Protein AF-A0A438DKN6-F1 (afdb_monomer)

pLDDT: mean 70.03, std 22.44, range [24.06, 94.25]

Structure (mmCIF, N/CA/C/O backbone):
data_AF-A0A438DKN6-F1
#
_entry.id   AF-A0A438DKN6-F1
#
loop_
_atom_site.group_PDB
_atom_site.id
_atom_site.type_symbol
_atom_site.label_atom_id
_atom_site.label_alt_id
_atom_site.label_comp_id
_atom_site.label_asym_id
_atom_site.label_entity_id
_atom_site.label_seq_id
_atom_site.pdbx_PDB_ins_code
_atom_site.Cartn_x
_atom_site.Cartn_y
_atom_site.Cartn_z
_atom_site.occupancy
_atom_site.B_iso_or_equiv
_atom_site.auth_seq_id
_atom_site.auth_comp_id
_atom_site.auth_asym_id
_atom_site.auth_atom_id
_atom_site.pdbx_PDB_model_num
ATOM 1 N N . MET A 1 1 ? 30.858 -28.925 -2.007 1.00 28.61 1 MET A N 1
ATOM 2 C CA . MET A 1 1 ? 31.145 -28.727 -0.572 1.00 28.61 1 MET A CA 1
ATOM 3 C C . MET A 1 1 ? 30.866 -27.271 -0.235 1.00 28.61 1 MET A C 1
ATOM 5 O O . MET A 1 1 ? 31.307 -26.422 -0.993 1.00 28.61 1 MET A O 1
ATOM 9 N N . ASN A 1 2 ? 30.051 -27.070 0.808 1.00 24.06 2 ASN A N 1
ATOM 10 C CA . ASN A 1 2 ? 29.814 -25.900 1.679 1.00 24.06 2 ASN A CA 1
ATOM 11 C C . ASN A 1 2 ? 30.555 -24.586 1.366 1.00 24.06 2 ASN A C 1
ATOM 13 O O . ASN A 1 2 ? 31.763 -24.589 1.184 1.00 24.06 2 ASN A O 1
ATOM 17 N N . MET A 1 3 ? 29.814 -23.489 1.167 1.00 28.73 3 MET A N 1
ATOM 18 C CA . MET A 1 3 ? 29.285 -22.501 2.144 1.00 28.73 3 MET A CA 1
ATOM 19 C C . MET A 1 3 ? 30.251 -21.335 2.371 1.00 28.73 3 MET A C 1
ATOM 21 O O . MET A 1 3 ? 31.395 -21.530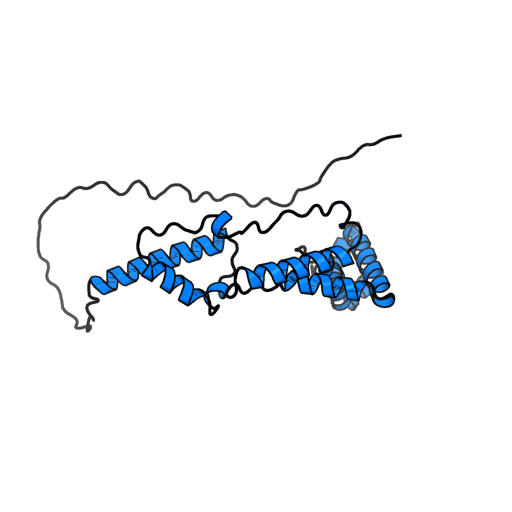 2.760 1.00 28.73 3 MET A O 1
ATOM 25 N N . GLY A 1 4 ? 29.720 -20.131 2.173 1.00 26.34 4 GLY A N 1
ATOM 26 C CA . GLY A 1 4 ? 30.308 -18.842 2.518 1.00 26.34 4 GLY A CA 1
ATOM 27 C C . GLY A 1 4 ? 29.252 -17.766 2.277 1.00 26.34 4 GLY A C 1
ATOM 28 O O . GLY A 1 4 ? 29.146 -17.239 1.174 1.00 26.34 4 GLY A O 1
A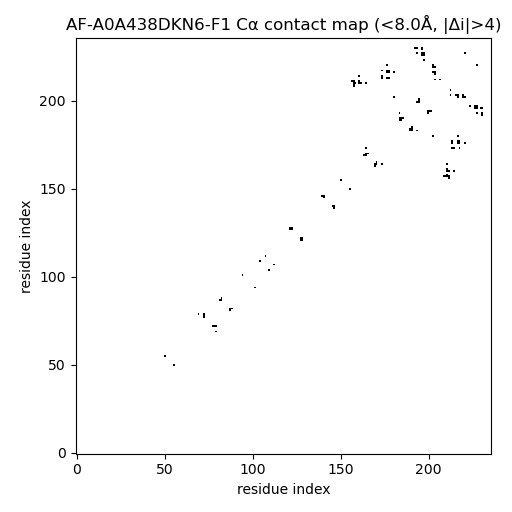TOM 29 N N . SER A 1 5 ? 28.387 -17.583 3.270 1.00 29.58 5 SER A N 1
ATOM 30 C CA . SER A 1 5 ? 27.362 -16.544 3.393 1.00 29.58 5 SER A CA 1
ATOM 31 C C . SER A 1 5 ? 27.940 -15.244 3.973 1.00 29.58 5 SER A C 1
ATOM 33 O O . SER A 1 5 ? 28.979 -15.304 4.621 1.00 29.58 5 SER A O 1
ATOM 35 N N . GLU A 1 6 ? 27.173 -14.152 3.808 1.00 30.28 6 GLU A N 1
ATOM 36 C CA . GLU A 1 6 ? 27.299 -12.806 4.432 1.00 30.28 6 GLU A CA 1
ATOM 37 C C . GLU A 1 6 ? 28.407 -11.927 3.808 1.00 30.28 6 GLU A C 1
ATOM 39 O O . GLU A 1 6 ? 29.479 -12.416 3.488 1.00 30.28 6 GLU A O 1
ATOM 44 N N . GLU A 1 7 ? 28.198 -10.660 3.424 1.00 30.86 7 GLU A N 1
ATOM 45 C CA . GLU A 1 7 ? 27.575 -9.509 4.112 1.00 30.86 7 GLU A CA 1
ATOM 46 C C . GLU A 1 7 ? 26.769 -8.640 3.102 1.00 30.86 7 GLU A C 1
ATOM 48 O O . GLU A 1 7 ? 27.192 -8.418 1.968 1.00 30.86 7 GLU A O 1
ATOM 53 N N . VAL A 1 8 ? 25.483 -8.346 3.329 1.00 29.50 8 VAL A N 1
ATOM 54 C CA . VAL A 1 8 ? 24.920 -7.130 3.966 1.00 29.50 8 VAL A CA 1
ATOM 55 C C . VAL A 1 8 ? 25.578 -5.812 3.525 1.00 29.50 8 VAL A C 1
ATOM 57 O O . VAL A 1 8 ? 26.657 -5.466 3.977 1.00 29.50 8 VAL A O 1
ATOM 60 N N . ASN A 1 9 ? 24.861 -5.025 2.715 1.00 26.42 9 ASN A N 1
ATOM 61 C CA . ASN A 1 9 ? 25.042 -3.572 2.627 1.00 26.42 9 ASN A CA 1
ATOM 62 C C . ASN A 1 9 ? 23.686 -2.895 2.877 1.00 26.42 9 ASN A C 1
ATOM 64 O O . ASN A 1 9 ? 22.996 -2.444 1.961 1.00 26.42 9 ASN A O 1
ATOM 68 N N . GLU A 1 10 ? 23.302 -2.879 4.153 1.00 32.12 10 GLU A N 1
ATOM 69 C CA . GLU A 1 10 ? 22.422 -1.871 4.740 1.00 32.12 10 GLU A CA 1
ATOM 70 C C . GLU A 1 10 ? 23.240 -0.588 4.919 1.00 32.12 10 GLU A C 1
ATOM 72 O O . GLU A 1 10 ? 24.035 -0.470 5.845 1.00 32.12 10 GLU A O 1
ATOM 77 N N . ALA A 1 11 ? 23.080 0.375 4.017 1.00 29.59 11 ALA A N 1
ATOM 78 C CA . ALA A 1 11 ? 23.651 1.705 4.198 1.00 29.59 11 ALA A CA 1
ATOM 79 C C . ALA A 1 11 ? 22.837 2.739 3.418 1.00 29.59 11 ALA A C 1
ATOM 81 O O . ALA A 1 11 ? 23.257 3.186 2.353 1.00 29.59 11 ALA A O 1
ATOM 82 N N . LEU A 1 12 ? 21.653 3.103 3.929 1.00 31.30 12 LEU A N 1
ATOM 83 C CA . LEU A 1 12 ? 21.040 4.400 3.614 1.00 31.30 12 LEU A CA 1
ATOM 84 C C . LEU A 1 12 ? 19.955 4.814 4.625 1.00 31.30 12 LEU A C 1
ATOM 86 O O . LEU A 1 12 ? 18.823 5.104 4.252 1.00 31.30 12 LEU A O 1
ATOM 90 N N . PHE A 1 13 ? 20.306 4.860 5.909 1.00 28.56 13 PHE A N 1
ATOM 91 C CA . PHE A 1 13 ? 19.558 5.624 6.909 1.00 28.56 13 PHE A CA 1
ATOM 92 C C . PHE A 1 13 ? 20.562 6.402 7.754 1.00 28.56 13 PHE A C 1
ATOM 94 O O . PHE A 1 13 ? 21.120 5.889 8.715 1.00 28.56 13 PHE A O 1
ATOM 101 N N . GLY A 1 14 ? 20.836 7.629 7.325 1.00 29.06 14 GLY A N 1
ATOM 102 C CA . GLY A 1 14 ? 21.563 8.627 8.096 1.00 29.06 14 GLY A CA 1
ATOM 103 C C . GLY A 1 14 ? 20.800 9.933 7.970 1.00 29.06 14 GLY A C 1
ATOM 104 O O . GLY A 1 14 ? 20.959 10.640 6.980 1.00 29.06 14 GLY A O 1
ATOM 105 N N . LEU A 1 15 ? 19.917 10.197 8.927 1.00 34.16 15 LEU A N 1
ATOM 106 C CA . LEU A 1 15 ? 19.457 11.541 9.244 1.00 34.16 15 LEU A CA 1
ATOM 107 C C . LEU A 1 15 ? 19.608 11.686 10.752 1.00 34.16 15 LEU A C 1
ATOM 109 O O . LEU A 1 15 ? 19.154 10.833 11.508 1.00 34.16 15 LEU A O 1
ATOM 113 N N . GLU A 1 16 ? 20.362 12.713 11.108 1.00 31.95 16 GLU A N 1
ATOM 114 C CA . GLU A 1 16 ? 20.860 13.040 12.434 1.00 31.95 16 GLU A CA 1
ATOM 115 C C . GLU A 1 16 ? 19.705 13.302 13.410 1.00 31.95 16 GLU A C 1
ATOM 117 O O . GLU A 1 16 ? 18.714 13.953 13.071 1.00 31.95 16 GLU A O 1
ATOM 122 N N . ASP A 1 17 ? 19.853 12.769 14.621 1.00 32.06 17 ASP A N 1
ATOM 123 C CA . ASP A 1 17 ? 18.986 13.026 15.762 1.00 32.06 17 ASP A CA 1
ATOM 124 C C . ASP A 1 17 ? 19.183 14.478 16.237 1.00 32.06 17 ASP A C 1
ATOM 126 O O . ASP A 1 17 ? 20.199 14.806 16.851 1.00 32.06 17 ASP A O 1
ATOM 130 N N . GLU A 1 18 ? 18.216 15.362 15.978 1.00 33.38 18 GLU A N 1
ATOM 131 C CA . GLU A 1 18 ? 18.091 16.607 16.743 1.00 33.38 18 GLU A CA 1
ATOM 132 C C . GLU A 1 18 ? 17.323 16.321 18.042 1.00 33.38 18 GLU A C 1
ATOM 134 O O . GLU A 1 18 ? 16.100 16.162 18.072 1.00 33.38 18 GLU A O 1
ATOM 139 N N . ASP A 1 19 ? 18.093 16.227 19.122 1.00 32.22 19 ASP A N 1
ATOM 140 C CA . ASP A 1 19 ? 17.660 16.075 20.505 1.00 32.22 19 ASP A CA 1
ATOM 141 C C . ASP A 1 19 ? 16.929 17.341 21.003 1.00 32.22 19 ASP A C 1
ATOM 143 O O . ASP A 1 19 ? 17.541 18.367 21.293 1.00 32.22 19 ASP A O 1
ATOM 147 N N . PHE A 1 20 ? 15.597 17.281 21.106 1.00 30.36 20 PHE A N 1
ATOM 148 C CA . PHE A 1 20 ? 14.769 18.262 21.827 1.00 30.36 20 PHE A CA 1
ATOM 149 C C . PHE A 1 20 ? 14.234 17.631 23.120 1.00 30.36 20 PHE A C 1
ATOM 151 O O . PHE A 1 20 ? 13.026 17.509 23.346 1.00 30.36 20 PHE A O 1
ATOM 158 N N . GLY A 1 21 ? 15.160 17.157 23.948 1.00 38.69 21 GLY A N 1
ATOM 159 C CA . GLY A 1 21 ? 14.880 16.328 25.110 1.00 38.69 21 GLY A CA 1
ATOM 160 C C . GLY A 1 21 ? 15.181 16.939 26.474 1.00 38.69 21 GLY A C 1
ATOM 161 O O . GLY A 1 21 ? 15.274 16.160 27.409 1.00 38.69 21 GLY A O 1
ATOM 162 N N . GLU A 1 22 ? 15.343 18.258 26.665 1.00 35.69 22 GLU A N 1
ATOM 163 C CA . GLU A 1 22 ? 15.729 18.742 28.008 1.00 35.69 22 GLU A CA 1
ATOM 164 C C . GLU A 1 22 ? 15.413 20.220 28.332 1.00 35.69 22 GLU A C 1
ATOM 166 O O . GLU A 1 22 ? 16.304 20.988 28.670 1.00 35.69 22 GLU A O 1
ATOM 171 N N . GLU A 1 23 ? 14.148 20.675 28.294 1.00 33.62 23 GLU A N 1
ATOM 172 C CA . GLU A 1 23 ? 13.847 22.023 28.835 1.00 33.62 23 GLU A CA 1
ATOM 173 C C . GLU A 1 23 ? 12.413 22.265 29.348 1.00 33.62 23 GLU A C 1
ATOM 175 O O . GLU A 1 23 ? 11.769 23.246 28.988 1.00 33.62 23 GLU A O 1
ATOM 180 N N . ILE A 1 24 ? 11.869 21.405 30.222 1.00 34.72 24 ILE A N 1
ATOM 181 C CA . ILE A 1 24 ? 10.580 21.714 30.896 1.00 34.72 24 ILE A CA 1
ATOM 182 C C . ILE A 1 24 ? 10.454 21.214 32.345 1.00 34.72 24 ILE A C 1
ATOM 184 O O . ILE A 1 24 ? 9.346 20.992 32.825 1.00 34.72 24 ILE A O 1
ATOM 188 N N . ASN A 1 25 ? 11.560 21.092 33.092 1.00 33.19 25 ASN A N 1
ATOM 189 C CA . ASN A 1 25 ? 11.491 20.754 34.527 1.00 33.19 25 ASN A CA 1
ATOM 190 C C . ASN A 1 25 ? 12.126 21.780 35.487 1.00 33.19 25 ASN A C 1
ATOM 192 O O . ASN A 1 25 ? 12.400 21.461 36.639 1.00 33.19 25 ASN A O 1
ATOM 196 N N . SER A 1 26 ? 12.345 23.027 35.054 1.00 34.25 26 SER A N 1
ATOM 197 C CA . SER A 1 26 ? 13.036 24.050 35.865 1.00 34.25 26 SER A CA 1
ATOM 198 C C . SER A 1 26 ? 12.205 25.291 36.223 1.00 34.25 26 SER A C 1
ATOM 200 O O . SER A 1 26 ? 12.723 26.206 36.860 1.00 34.25 26 SER A O 1
ATOM 202 N N . ARG A 1 27 ? 10.902 25.346 35.907 1.00 33.38 27 ARG A N 1
ATOM 203 C CA . ARG A 1 27 ? 10.035 26.481 36.294 1.00 33.38 27 ARG A CA 1
ATOM 204 C C . ARG A 1 27 ? 8.854 26.082 37.171 1.00 33.38 27 ARG A C 1
ATOM 206 O O . ARG A 1 27 ? 7.705 26.392 36.884 1.00 33.38 27 ARG A O 1
ATOM 213 N N . THR A 1 28 ? 9.177 25.494 38.314 1.00 33.22 28 THR A N 1
ATOM 214 C CA . THR A 1 28 ? 8.325 25.588 39.504 1.00 33.22 28 THR A CA 1
ATOM 215 C C . THR A 1 28 ? 9.220 25.867 40.697 1.00 33.22 28 THR A C 1
ATOM 217 O O . THR A 1 28 ? 9.680 24.948 41.358 1.00 33.22 28 THR A O 1
ATOM 220 N N . ASN A 1 29 ? 9.504 27.145 40.947 1.00 30.50 29 ASN A N 1
ATOM 221 C CA . ASN A 1 29 ? 9.865 27.618 42.276 1.00 30.50 29 ASN A CA 1
ATOM 222 C C . ASN A 1 29 ? 9.243 28.997 42.504 1.00 30.50 29 ASN A C 1
ATOM 224 O O . ASN A 1 29 ? 9.385 29.927 41.714 1.00 30.50 29 ASN A O 1
ATOM 228 N N . VAL A 1 30 ? 8.477 29.031 43.583 1.00 36.53 30 VAL A N 1
ATOM 229 C CA . VAL A 1 30 ? 7.646 30.102 44.117 1.00 36.53 30 VAL A CA 1
ATOM 230 C C . VAL A 1 30 ? 8.517 31.206 44.710 1.00 36.53 30 VAL A C 1
ATOM 232 O O . VAL A 1 30 ? 9.403 30.887 45.492 1.00 36.53 30 VAL A O 1
ATOM 235 N N . THR A 1 31 ? 8.168 32.475 44.481 1.00 31.41 31 THR A N 1
ATOM 236 C CA . THR A 1 31 ? 8.259 33.524 45.514 1.00 31.41 31 THR A CA 1
ATOM 237 C C . THR A 1 31 ? 7.256 34.652 45.257 1.00 31.41 31 THR A C 1
ATOM 239 O O . THR A 1 31 ? 7.240 35.297 44.212 1.00 31.41 31 THR A O 1
ATOM 242 N N . ASN A 1 32 ? 6.415 34.882 46.267 1.00 35.25 32 ASN A N 1
ATOM 243 C CA . ASN A 1 32 ? 5.637 36.098 46.487 1.00 35.25 32 ASN A CA 1
ATOM 244 C C . ASN A 1 32 ? 6.567 37.301 46.684 1.00 35.25 32 ASN A C 1
ATOM 246 O O . ASN A 1 32 ? 7.471 37.176 47.504 1.00 35.25 32 ASN A O 1
ATOM 250 N N . ILE A 1 33 ? 6.251 38.465 46.097 1.00 33.66 33 ILE A N 1
ATOM 251 C CA . ILE A 1 33 ? 6.443 39.787 46.727 1.00 33.66 33 ILE A CA 1
ATOM 252 C C . ILE A 1 33 ? 5.289 40.717 46.305 1.00 33.66 33 ILE A C 1
ATOM 254 O O . ILE A 1 33 ? 4.878 40.765 45.150 1.00 33.66 33 ILE A O 1
ATOM 258 N N . SER A 1 34 ? 4.759 41.408 47.308 1.00 32.56 34 SER A N 1
ATOM 259 C CA . SER A 1 34 ? 3.635 42.343 47.345 1.00 32.56 34 SER A CA 1
ATOM 260 C C . SER A 1 34 ? 3.938 43.772 46.858 1.00 32.56 34 SER A C 1
ATOM 262 O O . SER A 1 34 ? 5.057 44.246 47.022 1.00 32.56 34 SER A O 1
ATOM 264 N N . ASN A 1 35 ? 2.846 44.473 46.515 1.00 26.88 35 ASN A N 1
ATOM 265 C CA . ASN A 1 35 ? 2.584 45.926 46.579 1.00 26.88 35 ASN A CA 1
ATOM 266 C C . ASN A 1 35 ? 3.169 46.873 45.515 1.00 26.88 35 ASN A C 1
ATOM 268 O O . ASN A 1 35 ? 4.375 46.945 45.322 1.00 26.88 35 ASN A O 1
ATOM 272 N N . GLY A 1 36 ? 2.288 47.747 44.998 1.00 27.61 36 GLY A N 1
ATOM 273 C CA . GLY A 1 36 ? 2.651 49.127 44.651 1.00 27.61 36 GLY A CA 1
ATOM 274 C C . GLY A 1 36 ? 2.088 49.687 43.342 1.00 27.61 36 GLY A C 1
ATOM 275 O O . GLY A 1 36 ? 2.668 49.473 42.291 1.00 27.61 36 GLY A O 1
ATOM 276 N N . GLU A 1 37 ? 1.044 50.509 43.478 1.00 27.47 37 GLU A N 1
ATOM 277 C CA . GLU A 1 37 ? 0.746 51.709 42.669 1.00 27.47 37 GLU A CA 1
ATOM 278 C C . GLU A 1 37 ? -0.032 51.619 41.340 1.00 27.47 37 GLU A C 1
ATOM 280 O O . GLU A 1 37 ? 0.185 50.804 40.448 1.00 27.47 37 GLU A O 1
ATOM 285 N N . MET A 1 38 ? -0.996 52.544 41.256 1.00 34.38 38 MET A N 1
ATOM 286 C CA . MET A 1 38 ? -1.927 52.783 40.161 1.00 34.38 38 MET A CA 1
ATOM 287 C C . MET A 1 38 ? -1.295 53.654 39.074 1.00 34.38 38 MET A C 1
ATOM 289 O O . MET A 1 38 ? -0.749 54.708 39.387 1.00 34.38 38 MET A O 1
ATOM 293 N N . VAL A 1 39 ? -1.550 53.334 37.803 1.00 31.67 39 VAL A N 1
ATOM 294 C CA . VAL A 1 39 ? -1.611 54.340 36.732 1.00 31.67 39 VAL A CA 1
ATOM 295 C C . VAL A 1 39 ? -2.825 54.049 35.850 1.00 31.67 39 VAL A C 1
ATOM 297 O O . VAL A 1 39 ? -2.932 53.011 35.202 1.00 31.67 39 VAL A O 1
ATOM 300 N N . VAL A 1 40 ? -3.770 54.985 35.873 1.00 39.50 40 VAL A N 1
ATOM 301 C CA . VAL A 1 40 ? -4.960 55.050 35.020 1.00 39.50 40 VAL A CA 1
ATOM 302 C C . VAL A 1 40 ? -4.531 55.377 33.593 1.00 39.50 40 VAL A C 1
ATOM 304 O O . VAL A 1 40 ? -3.833 56.370 33.415 1.00 39.50 40 VAL A O 1
ATOM 307 N N . GLN A 1 41 ? -5.027 54.646 32.585 1.00 30.06 41 GLN A N 1
ATOM 308 C CA . GLN A 1 41 ? -5.376 55.254 31.293 1.00 30.06 41 GLN A CA 1
ATOM 309 C C . GLN A 1 41 ? -6.294 54.385 30.406 1.00 30.06 41 GLN A C 1
ATOM 311 O O . GLN A 1 41 ? -5.948 53.297 29.965 1.00 30.06 41 GLN A O 1
ATOM 316 N N . ASN A 1 42 ? -7.455 54.986 30.121 1.00 29.14 42 ASN A N 1
ATOM 317 C CA . ASN A 1 42 ? -8.309 54.907 28.932 1.00 29.14 42 ASN A CA 1
ATOM 318 C C . ASN A 1 42 ? -8.967 53.587 28.493 1.00 29.14 42 ASN A C 1
ATOM 320 O O . ASN A 1 42 ? -8.431 52.774 27.745 1.00 29.14 42 ASN A O 1
ATOM 324 N N . GLN A 1 43 ? -10.261 53.528 28.817 1.00 37.03 43 GLN A N 1
ATOM 325 C CA . GLN A 1 43 ? -11.289 52.742 28.145 1.00 37.03 43 GLN A CA 1
ATOM 326 C C . GLN A 1 43 ? -11.379 53.099 26.647 1.00 37.03 43 GLN A C 1
ATOM 328 O O . GLN A 1 43 ? -11.627 54.247 26.279 1.00 37.03 43 GLN A O 1
ATOM 333 N N . ARG A 1 44 ? -11.289 52.088 25.777 1.00 36.50 44 ARG A N 1
ATOM 334 C CA . ARG A 1 44 ? -11.995 52.065 24.488 1.00 36.50 44 ARG A CA 1
ATOM 335 C C . ARG A 1 44 ? -12.857 50.812 24.460 1.00 36.50 44 ARG A C 1
ATOM 337 O O . ARG A 1 44 ? -12.363 49.702 24.631 1.00 36.50 44 ARG A O 1
ATOM 344 N N . SER A 1 45 ? -14.160 51.021 24.300 1.00 39.47 45 SER A N 1
ATOM 345 C CA . SER A 1 45 ? -15.200 50.000 24.341 1.00 39.47 45 SER A CA 1
ATOM 346 C C . SER A 1 45 ? -15.087 49.030 23.159 1.00 39.47 45 SER A C 1
ATOM 348 O O . SER A 1 45 ? -15.708 49.220 22.115 1.00 39.47 45 SER A O 1
ATOM 350 N N . GLY A 1 46 ? -14.310 47.966 23.325 1.00 38.75 46 GLY A N 1
ATOM 351 C CA . GLY A 1 46 ? -14.570 46.699 22.654 1.00 38.75 46 GLY A CA 1
ATOM 352 C C . GLY A 1 46 ? -15.500 45.894 23.551 1.00 38.75 46 GLY A C 1
ATOM 353 O O . GLY A 1 46 ? -15.221 45.745 24.738 1.00 38.75 46 GLY A O 1
ATOM 354 N N . LYS A 1 47 ? -16.620 45.402 23.021 1.00 38.84 47 LYS A N 1
ATOM 355 C CA . LYS A 1 47 ? -17.502 44.468 23.729 1.00 38.84 47 LYS A CA 1
ATOM 356 C C . LYS A 1 47 ? -16.707 43.173 23.949 1.00 38.84 47 LYS A C 1
ATOM 358 O O . LYS A 1 47 ? -16.703 42.287 23.102 1.00 38.84 47 LYS A O 1
ATOM 363 N N . MET A 1 48 ? -15.943 43.114 25.038 1.00 41.38 48 MET A N 1
ATOM 364 C CA . MET A 1 48 ? -15.272 41.902 25.483 1.00 41.38 48 MET A CA 1
ATOM 365 C C . MET A 1 48 ? -16.366 40.955 25.949 1.00 41.38 48 MET A C 1
ATOM 367 O O . MET A 1 48 ? -16.928 41.126 27.029 1.00 41.38 48 MET A O 1
ATOM 371 N N . ASN A 1 49 ? -16.687 39.965 25.122 1.00 48.78 49 ASN A N 1
ATOM 372 C CA . ASN A 1 49 ? -17.358 38.774 25.613 1.00 48.78 49 ASN A CA 1
ATOM 373 C C . ASN A 1 49 ? -16.389 38.148 26.614 1.00 48.78 49 ASN A C 1
ATOM 375 O O . ASN A 1 49 ? -15.397 37.538 26.219 1.00 48.78 49 ASN A O 1
ATOM 379 N N . GLN A 1 50 ? -16.620 38.402 27.900 1.00 40.94 50 GLN A N 1
ATOM 380 C CA . GLN A 1 50 ? -15.873 37.786 28.979 1.00 40.94 50 GLN A CA 1
ATOM 381 C C . GLN A 1 50 ? -16.026 36.275 28.807 1.00 40.94 50 GLN A C 1
ATOM 383 O O . GLN A 1 50 ? -17.094 35.725 29.058 1.00 40.94 50 GLN A O 1
ATOM 388 N N . THR A 1 51 ? -14.985 35.606 28.313 1.00 55.28 51 THR A N 1
ATOM 389 C CA . THR A 1 51 ? -14.936 34.149 28.343 1.00 55.28 51 THR A CA 1
ATOM 390 C C . THR A 1 51 ? -14.899 33.772 29.810 1.00 55.28 51 THR A C 1
ATOM 392 O O . THR A 1 51 ? -13.940 34.099 30.514 1.00 55.28 51 THR A O 1
ATOM 395 N N . THR A 1 52 ? -15.975 33.162 30.293 1.00 56.47 52 THR A N 1
ATOM 396 C CA . THR A 1 52 ? -16.066 32.659 31.658 1.00 56.47 52 THR A CA 1
ATOM 397 C C . THR A 1 52 ? -14.847 31.776 31.926 1.00 56.47 52 THR A C 1
ATOM 399 O O . THR A 1 52 ? -14.426 31.031 31.043 1.00 56.47 52 THR A O 1
ATOM 402 N N . ILE A 1 53 ? -14.267 31.825 33.127 1.00 62.50 53 ILE A N 1
ATOM 403 C CA . ILE A 1 53 ? -13.095 31.005 33.512 1.00 62.50 53 ILE A CA 1
ATOM 404 C C . ILE A 1 53 ? -13.304 29.517 33.151 1.00 62.50 53 ILE A C 1
ATOM 406 O O . ILE A 1 53 ? -12.383 28.836 32.709 1.00 62.50 53 ILE A O 1
ATOM 410 N N . ASN A 1 54 ? -14.550 29.040 33.230 1.00 64.06 54 ASN A N 1
ATOM 411 C CA . ASN A 1 54 ? -14.951 27.696 32.815 1.00 64.06 54 ASN A CA 1
ATOM 412 C C . ASN A 1 54 ? -14.727 27.403 31.321 1.00 64.06 54 ASN A C 1
ATOM 414 O O . ASN A 1 54 ? -14.374 26.279 30.975 1.00 64.06 54 ASN A O 1
ATOM 418 N N . ASP A 1 55 ? -14.912 28.381 30.437 1.00 67.94 55 ASP A N 1
ATOM 419 C CA . ASP A 1 55 ? -14.726 28.219 28.992 1.00 67.94 55 ASP A CA 1
ATOM 420 C C . ASP A 1 55 ? -13.242 28.234 28.621 1.00 67.94 55 ASP A C 1
ATOM 422 O O . ASP A 1 55 ? -12.808 27.446 27.780 1.00 67.94 55 ASP A O 1
ATOM 426 N N . ALA A 1 56 ? -12.446 29.065 29.302 1.00 60.28 56 ALA A N 1
ATOM 427 C CA . ALA A 1 56 ? -10.992 29.071 29.165 1.00 60.28 56 ALA A CA 1
ATOM 428 C C . ALA A 1 56 ? -10.382 27.734 29.621 1.00 60.28 56 ALA A C 1
ATOM 430 O O . ALA A 1 56 ? -9.596 27.136 28.888 1.00 60.28 56 ALA A O 1
ATOM 431 N N . ASN A 1 57 ? -10.829 27.206 30.764 1.00 70.12 57 ASN A N 1
ATOM 432 C CA . ASN A 1 57 ? -10.377 25.909 31.275 1.00 70.12 57 ASN A CA 1
ATOM 433 C C . ASN A 1 57 ? -10.779 24.749 30.349 1.00 70.12 57 ASN A C 1
ATOM 435 O O . ASN A 1 57 ? -9.984 23.842 30.103 1.00 70.12 57 ASN A O 1
ATOM 439 N N . LYS A 1 58 ? -11.995 24.781 29.782 1.00 78.81 58 LYS A N 1
ATOM 440 C CA . LYS A 1 58 ? -12.439 23.792 28.783 1.00 78.81 58 LYS A CA 1
ATOM 441 C C . LYS A 1 58 ? -11.623 23.870 27.495 1.00 78.81 58 LYS A C 1
ATOM 443 O O . LYS A 1 58 ? -11.303 22.833 26.915 1.00 78.81 58 LYS A O 1
ATOM 448 N N . LYS A 1 59 ? -11.277 25.081 27.052 1.00 83.75 59 LYS A N 1
ATOM 449 C CA . LYS A 1 59 ? -10.435 25.300 25.873 1.00 83.75 59 LYS A CA 1
ATOM 450 C C . LYS A 1 59 ? -9.032 24.738 26.090 1.00 83.75 59 LYS A C 1
ATOM 452 O O . LYS A 1 59 ? -8.561 23.976 25.254 1.00 83.75 59 LYS A O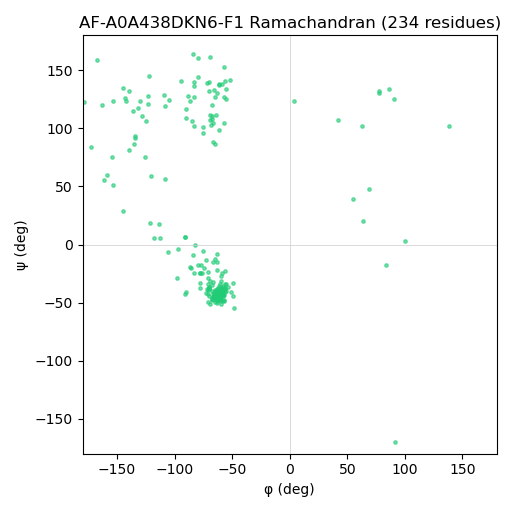 1
ATOM 457 N N . GLU A 1 60 ? -8.419 25.036 27.228 1.00 86.19 60 GLU A N 1
ATOM 458 C CA . GLU A 1 60 ? -7.082 24.548 27.566 1.00 86.19 60 GLU A CA 1
ATOM 459 C C . GLU A 1 60 ? -7.051 23.014 27.699 1.00 86.19 60 GLU A C 1
ATOM 461 O O . GLU A 1 60 ? -6.171 22.348 27.155 1.00 86.19 60 GLU A O 1
ATOM 466 N N . ALA A 1 61 ? -8.056 22.419 28.353 1.00 86.19 61 ALA A N 1
ATOM 467 C CA . ALA A 1 61 ? -8.187 20.965 28.447 1.00 86.19 61 ALA A CA 1
ATOM 468 C C . ALA A 1 61 ? -8.337 20.306 27.064 1.00 86.19 61 ALA A C 1
ATOM 470 O O . ALA A 1 61 ? -7.706 19.282 26.792 1.00 86.19 61 ALA A O 1
ATOM 471 N N . ARG A 1 62 ? -9.125 20.915 26.168 1.00 89.62 62 ARG A N 1
ATOM 472 C CA . ARG A 1 62 ? -9.274 20.453 24.784 1.00 89.62 62 ARG A CA 1
ATOM 473 C C . ARG A 1 62 ? -7.962 20.547 24.012 1.00 89.62 62 ARG A C 1
ATOM 475 O O . ARG A 1 62 ? -7.618 19.604 23.309 1.00 89.62 62 ARG A O 1
ATOM 482 N N . GLU A 1 63 ? -7.233 21.652 24.137 1.00 91.50 63 GLU A N 1
ATOM 483 C CA . GLU A 1 63 ? -5.939 21.840 23.471 1.00 91.50 63 GLU A CA 1
ATOM 484 C C . GLU A 1 63 ? -4.922 20.785 23.918 1.00 91.50 63 GLU A C 1
ATOM 486 O O . GLU A 1 63 ? -4.297 20.146 23.070 1.00 91.50 63 GLU A O 1
ATOM 491 N N . ARG A 1 64 ? -4.833 20.506 25.227 1.00 91.50 64 ARG A N 1
ATOM 492 C CA . ARG A 1 64 ? -3.979 19.428 25.753 1.00 91.50 64 ARG A CA 1
ATOM 493 C C . ARG A 1 64 ? -4.373 18.054 25.203 1.00 91.50 64 ARG A C 1
ATOM 495 O O . ARG A 1 64 ? -3.500 17.298 24.782 1.00 91.50 64 ARG A O 1
ATOM 502 N N . ALA A 1 65 ? -5.668 17.734 25.165 1.00 90.69 65 ALA A N 1
ATOM 503 C CA . ALA A 1 65 ? -6.151 16.466 24.616 1.00 90.69 65 ALA A CA 1
ATOM 504 C C . ALA A 1 65 ? -5.822 16.327 23.119 1.00 90.69 65 ALA A C 1
ATOM 506 O O . ALA A 1 65 ? -5.284 15.306 22.695 1.00 90.69 65 ALA A O 1
ATOM 507 N N . CYS A 1 66 ? -6.077 17.372 22.326 1.00 92.56 66 CYS A N 1
ATOM 508 C CA . CYS A 1 66 ? -5.736 17.406 20.904 1.00 92.56 66 CYS A CA 1
ATOM 509 C C . CYS A 1 66 ? -4.233 17.215 20.664 1.00 92.56 66 CYS A C 1
ATOM 511 O O . CYS A 1 66 ? -3.855 16.469 19.762 1.00 92.56 66 CYS A O 1
ATOM 513 N N . MET A 1 67 ? -3.379 17.846 21.473 1.00 94.25 67 MET A N 1
ATOM 514 C CA . MET A 1 67 ? -1.926 17.695 21.382 1.00 94.25 67 MET A CA 1
ATOM 515 C C . MET A 1 67 ? -1.486 16.247 21.638 1.00 94.25 67 MET A C 1
ATOM 517 O O . MET A 1 67 ? -0.715 15.700 20.853 1.00 94.25 67 MET A O 1
ATOM 521 N N . LEU A 1 68 ? -2.002 15.601 22.690 1.00 94.00 68 LEU A N 1
ATOM 522 C CA . LEU A 1 68 ? -1.668 14.209 23.010 1.00 94.00 68 LEU A CA 1
ATOM 523 C C . LEU A 1 68 ? -2.150 13.232 21.931 1.00 94.00 68 LEU A C 1
ATOM 525 O O . LEU A 1 68 ? -1.400 12.341 21.544 1.00 94.00 68 LEU A O 1
ATOM 529 N N . ILE A 1 69 ? -3.359 13.431 21.393 1.00 93.62 69 ILE A N 1
ATOM 530 C CA . ILE A 1 69 ? -3.873 12.630 20.271 1.00 93.62 69 ILE A CA 1
ATOM 531 C C . ILE A 1 69 ? -2.973 12.795 19.043 1.00 93.62 69 ILE A C 1
ATOM 533 O O . ILE A 1 69 ? -2.564 11.805 18.446 1.00 93.62 69 ILE A O 1
ATOM 537 N N . THR A 1 70 ? -2.626 14.034 18.688 1.00 90.00 70 THR A N 1
ATOM 538 C CA . THR A 1 70 ? -1.772 14.339 17.526 1.00 90.00 70 THR A CA 1
ATOM 539 C C . THR A 1 70 ? -0.394 13.697 17.674 1.00 90.00 70 THR A C 1
ATOM 541 O O . THR A 1 70 ? 0.107 13.093 16.728 1.00 90.00 70 THR A O 1
ATOM 544 N N . ARG A 1 71 ? 0.197 13.773 18.873 1.00 91.31 71 ARG A N 1
ATOM 545 C CA . ARG A 1 71 ? 1.477 13.132 19.188 1.00 91.31 71 ARG A CA 1
ATOM 546 C C . ARG A 1 71 ? 1.396 11.611 19.061 1.00 91.31 71 ARG A C 1
ATOM 548 O O . ARG A 1 71 ? 2.226 11.028 18.375 1.00 91.31 71 ARG A O 1
ATOM 555 N N . TRP A 1 72 ? 0.373 10.985 19.643 1.00 93.94 72 TRP A N 1
ATOM 556 C CA . TRP A 1 72 ? 0.160 9.541 19.519 1.00 93.94 72 TRP A CA 1
ATOM 557 C C . TRP A 1 72 ? -0.027 9.110 18.058 1.00 93.94 72 TRP A C 1
ATOM 559 O O . TRP A 1 72 ? 0.551 8.114 17.633 1.00 93.94 72 TRP A O 1
ATOM 569 N N . MET A 1 73 ? -0.777 9.879 17.261 1.00 91.31 73 MET A N 1
ATOM 570 C CA . MET A 1 73 ? -0.938 9.611 15.828 1.00 91.31 73 MET A CA 1
ATOM 571 C C . MET A 1 73 ? 0.392 9.697 15.077 1.00 91.31 73 MET A C 1
ATOM 573 O O . MET A 1 73 ? 0.653 8.857 14.220 1.00 91.31 73 MET A O 1
ATOM 577 N N . TYR A 1 74 ? 1.235 10.677 15.404 1.00 83.31 74 TYR A N 1
ATOM 578 C CA . TYR A 1 74 ? 2.566 10.810 14.817 1.00 83.31 74 TYR A CA 1
ATOM 579 C C . TYR A 1 74 ? 3.463 9.612 15.167 1.00 83.31 74 TYR A C 1
ATOM 581 O O . TYR A 1 74 ? 4.004 8.973 14.267 1.00 83.31 74 TYR A O 1
ATOM 589 N N . GLU A 1 75 ? 3.556 9.254 16.452 1.00 73.12 75 GLU A N 1
ATOM 590 C CA . GLU A 1 75 ? 4.364 8.126 16.946 1.00 73.12 75 GLU A CA 1
ATOM 591 C C . GLU A 1 75 ? 3.891 6.776 16.375 1.00 73.12 75 GLU A C 1
ATOM 593 O O . GLU A 1 75 ? 4.704 5.933 16.002 1.00 73.12 75 GLU A O 1
ATOM 598 N N . ALA A 1 76 ? 2.575 6.582 16.248 1.00 82.00 76 ALA A N 1
ATOM 599 C CA . ALA A 1 76 ? 1.978 5.375 15.679 1.00 82.00 76 ALA A CA 1
ATOM 600 C C . ALA A 1 76 ? 1.925 5.375 14.138 1.00 82.00 76 ALA A C 1
ATOM 602 O O . ALA A 1 76 ? 1.430 4.417 13.541 1.00 82.00 76 ALA A O 1
ATOM 603 N N . VAL A 1 77 ? 2.409 6.439 13.482 1.00 84.50 77 VAL A N 1
ATOM 604 C CA . VAL A 1 77 ? 2.369 6.617 12.020 1.00 84.50 77 VAL A CA 1
ATOM 605 C C . VAL A 1 77 ? 0.935 6.485 11.468 1.00 84.50 77 VAL A C 1
ATOM 607 O O . VAL A 1 77 ? 0.687 5.905 10.409 1.00 84.50 77 VAL A O 1
ATOM 610 N N . ILE A 1 78 ? -0.041 7.023 12.204 1.00 82.12 78 ILE A N 1
ATOM 611 C CA . ILE A 1 78 ? -1.454 7.050 11.822 1.00 82.12 78 ILE A CA 1
ATOM 612 C C . ILE A 1 78 ? -1.706 8.295 10.961 1.00 82.12 78 ILE A C 1
ATOM 614 O O . ILE A 1 78 ? -1.480 9.417 11.417 1.00 82.12 78 ILE A O 1
ATOM 618 N N . PRO A 1 79 ? -2.226 8.141 9.731 1.00 85.38 79 PRO A N 1
ATOM 619 C CA . PRO A 1 79 ? -2.600 9.272 8.892 1.00 85.38 79 PRO A CA 1
ATOM 620 C C . PRO A 1 79 ? -3.597 10.220 9.582 1.00 85.38 79 PRO A C 1
ATOM 622 O O . PRO A 1 79 ? -4.609 9.778 10.126 1.00 85.38 79 PRO A O 1
ATOM 625 N N . PHE A 1 80 ? -3.359 11.537 9.517 1.00 83.12 80 PHE A N 1
ATOM 626 C CA . PHE A 1 80 ? -4.207 12.538 10.186 1.00 83.12 80 PHE A CA 1
ATOM 627 C C . PHE A 1 80 ? -5.673 12.515 9.740 1.00 83.12 80 PHE A C 1
ATOM 629 O O . PHE A 1 80 ? -6.554 12.877 10.513 1.00 83.12 80 PHE A O 1
ATOM 636 N N . ASN A 1 81 ? -5.970 12.031 8.531 1.00 87.81 81 ASN A N 1
ATOM 637 C CA . ASN A 1 81 ? -7.345 11.849 8.067 1.00 87.81 81 ASN A CA 1
ATOM 638 C C . ASN A 1 81 ? -8.127 10.790 8.868 1.00 87.81 81 ASN A C 1
ATOM 640 O O . ASN A 1 81 ? -9.349 10.756 8.752 1.00 87.81 81 ASN A O 1
ATOM 644 N N . ALA A 1 82 ? -7.483 9.969 9.706 1.00 85.75 82 ALA A N 1
ATOM 645 C CA . ALA A 1 82 ? -8.170 8.989 10.549 1.00 85.75 82 ALA A CA 1
ATOM 646 C C . ALA A 1 82 ? -9.186 9.628 11.516 1.00 85.75 82 ALA A C 1
ATOM 648 O O . ALA A 1 82 ? -10.197 9.005 11.831 1.00 85.75 82 ALA A O 1
ATOM 649 N N . VAL A 1 83 ? -8.990 10.890 11.924 1.00 90.44 83 VAL A N 1
ATOM 650 C CA . VAL A 1 83 ? -9.960 11.614 12.774 1.00 90.44 83 VAL A CA 1
ATOM 651 C C . VAL A 1 83 ? -11.287 11.906 12.067 1.00 90.44 83 VAL A C 1
ATOM 653 O O . VAL A 1 83 ? -12.266 12.256 12.717 1.00 90.44 83 VAL A O 1
ATOM 656 N N . THR A 1 84 ? -11.332 11.779 10.737 1.00 88.69 84 THR A N 1
ATOM 657 C CA . THR A 1 84 ? -12.557 11.973 9.943 1.00 88.69 84 THR A CA 1
ATOM 658 C C . THR A 1 84 ? -13.431 10.722 9.888 1.00 88.69 84 THR A C 1
ATOM 660 O O . THR A 1 84 ? -14.556 10.782 9.393 1.00 88.69 84 THR A O 1
ATOM 663 N N . TYR A 1 85 ? -12.940 9.580 10.383 1.00 88.06 85 TYR A N 1
ATOM 664 C CA . TYR A 1 85 ? -13.710 8.345 10.366 1.00 88.06 85 TYR A CA 1
ATOM 665 C C . TYR A 1 85 ? -14.885 8.409 11.354 1.00 88.06 85 TYR A C 1
ATOM 667 O O . TYR A 1 85 ? -14.702 8.877 12.481 1.00 88.06 85 TYR A O 1
ATOM 675 N N . PRO A 1 86 ? -16.078 7.891 10.989 1.00 86.62 86 PRO A N 1
ATOM 676 C CA . PRO A 1 86 ? -17.266 7.934 11.849 1.00 86.62 86 PRO A CA 1
ATOM 677 C C . PRO A 1 86 ? -17.079 7.298 13.232 1.00 86.62 86 PRO A C 1
ATOM 679 O O . PRO A 1 86 ? -17.801 7.632 14.163 1.00 86.62 86 PRO A O 1
ATOM 682 N N . SER A 1 87 ? -16.109 6.391 13.378 1.00 86.19 87 SER A N 1
ATOM 683 C CA . SER A 1 87 ? -15.766 5.727 14.638 1.00 86.19 87 SER A CA 1
ATOM 684 C C . SER A 1 87 ? -14.964 6.599 15.609 1.00 86.19 87 SER A C 1
ATOM 686 O O . SER A 1 87 ? -14.923 6.290 16.800 1.00 86.19 87 SER A O 1
ATOM 688 N N . PHE A 1 88 ? -14.342 7.685 15.141 1.00 91.88 88 PHE A N 1
ATOM 689 C CA . PHE A 1 88 ? -13.468 8.513 15.971 1.00 91.88 88 PHE A CA 1
ATOM 690 C C . PHE A 1 88 ? -14.249 9.257 17.061 1.00 91.88 88 PHE A C 1
ATOM 692 O O . PHE A 1 88 ? -13.885 9.199 18.233 1.00 91.88 88 PHE A O 1
ATOM 699 N N . GLN A 1 89 ? -15.361 9.903 16.701 1.00 92.50 89 GLN A N 1
ATOM 700 C CA . GLN A 1 89 ? -16.165 10.680 17.648 1.00 92.50 89 GLN A CA 1
ATOM 701 C C . GLN A 1 89 ? -16.793 9.809 18.764 1.00 92.50 89 GLN A C 1
ATOM 703 O O . GLN A 1 89 ? -16.602 10.149 19.933 1.00 92.50 89 GLN A O 1
ATOM 708 N N . PRO A 1 90 ? -17.427 8.652 18.472 1.00 92.44 90 PRO A N 1
ATOM 709 C CA . PRO A 1 90 ? -17.912 7.733 19.507 1.00 92.44 90 PRO A CA 1
ATOM 710 C C . PRO A 1 90 ? -16.821 7.235 20.464 1.00 92.44 90 PRO A C 1
ATOM 712 O O . PRO A 1 90 ? -17.076 7.069 21.655 1.00 92.44 90 PRO A O 1
ATOM 715 N N . MET A 1 91 ? -15.594 7.017 19.976 1.00 93.94 91 MET A N 1
ATOM 716 C CA . MET A 1 91 ? -14.463 6.634 20.828 1.00 93.94 91 MET A CA 1
ATOM 717 C C . MET A 1 91 ? -14.118 7.745 21.829 1.00 93.94 91 MET A C 1
ATOM 719 O O . MET A 1 91 ? -13.957 7.469 23.017 1.00 93.94 91 MET A O 1
ATOM 723 N N . ILE A 1 92 ? -14.039 9.000 21.374 1.00 93.75 92 ILE A N 1
ATOM 724 C CA . ILE A 1 92 ? -13.776 10.151 22.252 1.00 93.75 92 ILE A CA 1
ATOM 725 C C . ILE A 1 92 ? -14.894 10.322 23.285 1.00 93.75 92 ILE A C 1
ATOM 727 O O . ILE A 1 92 ? -14.612 10.571 24.456 1.00 93.75 92 ILE A O 1
ATOM 731 N N . GLU A 1 93 ? -16.152 10.149 22.879 1.00 92.31 93 GLU A N 1
ATOM 732 C CA . GLU A 1 93 ? -17.305 10.212 23.782 1.00 92.31 93 GLU A CA 1
ATOM 733 C C . GLU A 1 93 ? -17.260 9.116 24.847 1.00 92.31 93 GLU A C 1
ATOM 735 O O . GLU A 1 93 ? -17.445 9.418 26.024 1.00 92.31 93 GLU A O 1
ATOM 740 N N . ALA A 1 94 ? -16.944 7.874 24.473 1.00 90.69 94 ALA A N 1
ATOM 741 C CA . ALA A 1 94 ? -16.818 6.765 25.415 1.00 90.69 94 ALA A CA 1
ATOM 742 C C . ALA A 1 94 ? -15.684 6.990 26.433 1.00 90.69 94 ALA A C 1
ATOM 744 O O . ALA A 1 94 ? -15.872 6.771 27.630 1.00 90.69 94 ALA A O 1
ATOM 745 N N . ILE A 1 95 ? -14.525 7.488 25.980 1.00 91.94 95 ILE A N 1
ATOM 746 C CA . ILE A 1 95 ? -13.408 7.860 26.866 1.00 91.94 95 ILE A CA 1
ATOM 747 C C . ILE A 1 95 ? -13.833 8.997 27.809 1.00 91.94 95 ILE A C 1
ATOM 749 O O . ILE A 1 95 ? -13.578 8.943 29.012 1.00 91.94 95 ILE A O 1
ATOM 753 N N . GLY A 1 96 ? -14.517 10.015 27.279 1.00 89.69 96 GLY A N 1
ATOM 754 C CA . GLY A 1 96 ? -15.018 11.146 28.059 1.00 89.69 96 GLY A CA 1
ATOM 755 C C . GLY A 1 96 ? -16.060 10.748 29.108 1.00 89.69 96 GLY A C 1
ATOM 756 O O . GLY A 1 96 ? -16.028 11.273 30.218 1.00 89.69 96 GLY A O 1
ATOM 757 N N . GLN A 1 97 ? -16.945 9.801 28.782 1.00 91.31 97 GLN A N 1
ATOM 758 C CA . GLN A 1 97 ? -17.941 9.244 29.703 1.00 91.31 97 GLN A CA 1
ATOM 759 C C . GLN A 1 97 ? -17.307 8.425 30.830 1.00 91.31 97 GLN A C 1
ATOM 761 O O . GLN A 1 97 ? -17.814 8.455 31.949 1.00 91.31 97 GLN A O 1
ATOM 766 N N . TYR A 1 98 ? -16.204 7.718 30.558 1.00 91.69 98 TYR A N 1
ATOM 767 C CA . TYR A 1 98 ? -15.453 7.018 31.601 1.00 91.69 98 TYR A CA 1
ATOM 768 C C . TYR A 1 98 ? -14.827 8.007 32.598 1.00 91.69 98 TYR A C 1
ATOM 770 O O . TYR A 1 98 ? -14.911 7.815 33.810 1.00 91.69 98 TYR A O 1
ATOM 778 N N . GLY A 1 99 ? -14.214 9.081 32.091 1.00 88.50 99 GLY A N 1
ATOM 779 C CA . GLY A 1 99 ? -13.604 10.136 32.899 1.00 88.50 99 GLY A CA 1
ATOM 780 C C . GLY A 1 99 ? -12.119 9.921 33.224 1.00 88.50 99 GLY A C 1
ATOM 781 O O . GLY A 1 99 ? -11.430 9.069 32.658 1.00 88.50 99 GLY A O 1
ATOM 782 N N . VAL A 1 100 ? -11.591 10.757 34.123 1.00 86.19 100 VAL A N 1
ATOM 783 C CA . VAL A 1 100 ? -10.161 10.776 34.480 1.00 86.19 100 VAL A CA 1
ATOM 784 C C . VAL A 1 100 ? -9.760 9.470 35.171 1.00 86.19 100 VAL A C 1
ATOM 786 O O . VAL A 1 100 ? -10.429 9.021 36.096 1.00 86.19 100 VAL A O 1
ATOM 789 N N . GLY A 1 101 ? -8.638 8.881 34.748 1.00 84.25 101 GLY A N 1
ATOM 790 C CA . GLY A 1 101 ? -8.105 7.641 35.324 1.00 84.25 101 GLY A CA 1
ATOM 791 C C . GLY A 1 101 ? -8.400 6.376 34.513 1.00 84.25 101 GLY A C 1
ATOM 792 O O . GLY A 1 101 ? -8.000 5.291 34.939 1.00 84.25 101 GLY A O 1
ATOM 793 N N . MET A 1 102 ? -9.045 6.492 33.343 1.00 86.69 102 MET A N 1
ATOM 794 C CA . MET A 1 102 ? -9.096 5.394 32.374 1.00 86.69 102 MET A CA 1
ATOM 795 C C . MET A 1 102 ? -7.672 4.952 32.024 1.00 86.69 102 MET A C 1
ATOM 797 O O . MET A 1 102 ? -6.850 5.758 31.585 1.00 86.69 102 MET A O 1
ATOM 801 N N . LYS A 1 103 ? -7.381 3.662 32.194 1.00 86.69 103 LYS A N 1
ATOM 802 C CA . LYS A 1 103 ? -6.176 3.064 31.622 1.00 86.69 103 LYS A CA 1
ATOM 803 C C . LYS A 1 103 ? -6.470 2.697 30.173 1.00 86.69 103 LYS A C 1
ATOM 805 O O . LYS A 1 103 ? -7.537 2.160 29.881 1.00 86.69 103 LYS A O 1
ATOM 810 N N . GLY A 1 104 ? -5.533 2.997 29.276 1.00 82.62 104 GLY A N 1
ATOM 811 C CA . GLY A 1 104 ? -5.621 2.523 27.898 1.00 82.62 104 GLY A CA 1
ATOM 812 C C . GLY A 1 104 ? -5.711 0.990 27.853 1.00 82.62 104 GLY A C 1
ATOM 813 O O . GLY A 1 104 ? -5.214 0.333 28.774 1.00 82.62 104 GLY A O 1
ATOM 814 N N . PRO A 1 105 ? -6.337 0.418 26.811 1.00 81.00 105 PRO A N 1
ATOM 815 C CA . PRO A 1 105 ? -6.416 -1.028 26.658 1.00 81.00 105 PRO A CA 1
ATOM 816 C C . PRO A 1 105 ? -5.013 -1.637 26.587 1.00 81.00 105 PRO A C 1
ATOM 818 O O . PRO A 1 105 ? -4.118 -1.111 25.922 1.00 81.00 105 PRO A O 1
ATOM 821 N N . THR A 1 106 ? -4.820 -2.762 27.268 1.00 81.00 106 THR A N 1
ATOM 822 C CA . THR A 1 106 ? -3.589 -3.552 27.172 1.00 81.00 106 THR A CA 1
ATOM 823 C C . THR A 1 106 ? -3.469 -4.208 25.797 1.00 81.00 106 THR A C 1
ATOM 825 O O . THR A 1 106 ? -4.461 -4.397 25.091 1.00 81.00 106 THR A O 1
ATOM 828 N N . PHE A 1 107 ? -2.256 -4.631 25.420 1.00 67.88 107 PHE A N 1
ATOM 829 C CA . PHE A 1 107 ? -2.042 -5.358 24.164 1.00 67.88 107 PHE A CA 1
ATOM 830 C C . PHE A 1 107 ? -2.960 -6.582 24.041 1.00 67.88 107 PHE A C 1
ATOM 832 O O . PHE A 1 107 ? -3.466 -6.835 22.959 1.00 67.88 107 PHE A O 1
ATOM 839 N N . HIS A 1 108 ? -3.243 -7.302 25.129 1.00 62.97 108 HIS A N 1
ATOM 840 C CA . HIS A 1 108 ? -4.126 -8.477 25.118 1.00 62.97 108 HIS A CA 1
ATOM 841 C C . HIS A 1 108 ? -5.624 -8.136 25.078 1.00 62.97 108 HIS A C 1
ATOM 843 O O . HIS A 1 108 ? -6.433 -8.936 24.614 1.00 62.97 108 HIS A O 1
ATOM 849 N N . GLU A 1 109 ? -6.012 -6.950 25.544 1.00 67.19 109 GLU A N 1
ATOM 850 C CA . GLU A 1 109 ? -7.381 -6.448 25.382 1.00 67.19 109 GLU A CA 1
ATOM 851 C C . GLU A 1 109 ? -7.607 -5.904 23.965 1.00 67.19 109 GLU A C 1
ATOM 853 O O . GLU A 1 109 ? -8.705 -6.039 23.426 1.00 67.19 109 GLU A O 1
ATOM 858 N N . GLY A 1 110 ? -6.560 -5.333 23.353 1.00 59.59 110 GLY A N 1
ATOM 859 C CA . GLY A 1 110 ? -6.552 -4.856 21.967 1.00 59.59 110 GLY A CA 1
ATOM 860 C C . GLY A 1 110 ? -6.276 -5.942 20.919 1.00 59.59 110 GLY A C 1
ATOM 861 O O . GLY A 1 110 ? -6.704 -5.812 19.776 1.00 59.59 110 GLY A O 1
ATOM 862 N N . THR A 1 111 ? -5.601 -7.031 21.294 1.00 56.06 111 THR A N 1
ATOM 863 C CA . THR A 1 111 ? -5.299 -8.186 20.438 1.00 56.06 111 THR A CA 1
ATOM 864 C C . THR A 1 111 ? -5.728 -9.471 21.142 1.00 56.06 111 THR A C 1
ATOM 866 O O . THR A 1 111 ? -5.170 -9.886 22.156 1.00 56.06 111 THR A O 1
ATOM 869 N N . MET A 1 112 ? -6.767 -10.114 20.614 1.00 57.06 112 MET A N 1
ATOM 870 C CA . MET A 1 112 ? -7.274 -11.362 21.173 1.00 57.06 112 MET A CA 1
ATOM 871 C C . MET A 1 112 ? -6.570 -12.546 20.511 1.00 57.06 112 MET A C 1
ATOM 873 O O . MET A 1 112 ? -6.741 -12.791 19.318 1.00 57.06 112 MET A O 1
ATOM 877 N N . PHE A 1 113 ? -5.825 -13.326 21.293 1.00 55.09 113 PHE A N 1
ATOM 878 C CA . PHE A 1 113 ? -5.401 -14.658 20.869 1.00 55.09 113 PHE A CA 1
ATOM 879 C C . PHE A 1 113 ? -6.642 -15.555 20.780 1.00 55.09 113 PHE A C 1
ATOM 881 O O . PHE A 1 113 ? -7.254 -15.846 21.807 1.00 55.09 113 PHE A O 1
ATOM 888 N N . MET A 1 114 ? -7.063 -15.963 19.576 1.00 61.94 114 MET A N 1
ATOM 889 C CA . MET A 1 114 ? -8.273 -16.795 19.466 1.00 61.94 114 MET A CA 1
ATOM 890 C C . MET A 1 114 ? -7.974 -18.294 19.535 1.00 61.94 114 MET A C 1
ATOM 892 O O . MET A 1 114 ? -8.740 -18.997 20.187 1.00 61.94 114 MET A O 1
ATOM 896 N N . GLN A 1 115 ? -6.899 -18.773 18.897 1.00 63.06 115 GLN A N 1
ATOM 897 C CA . GLN A 1 115 ? -6.398 -20.157 18.975 1.00 63.06 115 GLN A CA 1
ATOM 898 C C . GLN A 1 115 ? -4.986 -20.272 18.362 1.00 63.06 115 GLN A C 1
ATOM 900 O O . GLN A 1 115 ? -4.581 -19.451 17.548 1.00 63.06 115 GLN A O 1
ATOM 905 N N . SER A 1 116 ? -4.216 -21.299 18.706 1.00 61.16 116 SER A N 1
ATOM 906 C CA . SER A 1 116 ? -3.027 -21.677 17.930 1.00 61.16 116 SER A CA 1
ATOM 907 C C . SER A 1 116 ? -3.407 -22.757 16.922 1.00 61.16 116 SER A C 1
ATOM 909 O O . SER A 1 116 ? -4.193 -23.650 17.228 1.00 61.16 116 SER A O 1
ATOM 911 N N . ILE A 1 117 ? -2.848 -22.686 15.714 1.00 66.94 117 ILE A N 1
ATOM 912 C CA . ILE A 1 117 ? -2.980 -23.741 14.704 1.00 66.94 117 ILE A CA 1
ATOM 913 C C . ILE A 1 117 ? -1.580 -24.189 14.303 1.00 66.94 117 ILE A C 1
ATOM 915 O O . ILE A 1 117 ? -0.750 -23.361 13.926 1.00 66.94 117 ILE A O 1
ATOM 919 N N . ASP A 1 118 ? -1.329 -25.497 14.353 1.00 69.88 118 ASP A N 1
ATOM 920 C CA . ASP A 1 118 ? -0.149 -26.086 13.727 1.00 69.88 118 ASP A CA 1
ATOM 921 C C . ASP A 1 118 ? -0.354 -26.141 12.208 1.00 69.88 118 ASP A C 1
ATOM 923 O O . ASP A 1 118 ? -0.994 -27.041 11.664 1.00 69.88 118 ASP A O 1
ATOM 927 N N . ALA A 1 119 ? 0.173 -25.130 11.520 1.00 64.19 119 ALA A N 1
ATOM 928 C CA . ALA A 1 119 ? 0.094 -25.019 10.071 1.00 64.19 119 ALA A CA 1
ATOM 929 C C . ALA A 1 119 ? 1.297 -25.664 9.353 1.00 64.19 119 ALA A C 1
ATOM 931 O O . ALA A 1 119 ? 1.403 -25.549 8.132 1.00 64.19 119 ALA A O 1
ATOM 932 N N . SER A 1 120 ? 2.199 -26.359 10.062 1.00 70.88 120 SER A N 1
ATOM 933 C CA . SER A 1 120 ? 3.447 -26.906 9.494 1.00 70.88 120 SER A CA 1
ATOM 934 C C . SER A 1 120 ? 3.223 -27.826 8.283 1.00 70.88 120 SER A C 1
ATOM 936 O O . SER A 1 120 ? 4.002 -27.818 7.327 1.00 70.88 120 SER A O 1
ATOM 938 N N . SER A 1 121 ? 2.114 -28.570 8.273 1.00 63.00 121 SER A N 1
ATOM 939 C CA . SER A 1 121 ? 1.692 -29.419 7.152 1.00 63.00 121 SER A CA 1
ATOM 940 C C . SER A 1 121 ? 0.887 -28.674 6.073 1.00 63.00 121 SER A C 1
ATOM 942 O O . SER A 1 121 ? 0.809 -29.135 4.933 1.00 63.00 121 SER A O 1
ATOM 944 N N . MET A 1 122 ? 0.311 -27.515 6.410 1.00 52.88 122 MET A N 1
ATOM 945 C CA . MET A 1 122 ? -0.658 -26.768 5.597 1.00 52.88 122 MET A CA 1
ATOM 946 C C . MET A 1 122 ? -0.026 -25.631 4.784 1.00 52.88 122 MET A C 1
ATOM 948 O O . MET A 1 122 ? -0.497 -25.345 3.688 1.00 52.88 122 MET A O 1
ATOM 952 N N . ILE A 1 123 ? 1.082 -25.042 5.253 1.00 53.44 123 ILE A N 1
ATOM 953 C CA . ILE A 1 123 ? 1.771 -23.903 4.604 1.00 53.44 123 ILE A CA 1
ATOM 954 C C . ILE A 1 123 ? 2.326 -24.257 3.208 1.00 53.44 123 ILE A C 1
ATOM 956 O O . ILE A 1 123 ? 2.638 -23.375 2.412 1.00 53.44 123 ILE A O 1
ATOM 960 N N . LYS A 1 124 ? 2.415 -25.548 2.861 1.00 56.66 124 LYS A N 1
ATOM 961 C CA . LYS A 1 124 ? 2.917 -25.995 1.552 1.00 56.66 124 LYS A CA 1
ATOM 962 C C . LYS A 1 124 ? 1.945 -25.742 0.390 1.00 56.66 124 LYS A C 1
ATOM 964 O O . LYS A 1 124 ? 2.367 -25.857 -0.756 1.00 56.66 124 LYS A O 1
ATOM 969 N N . MET A 1 125 ? 0.677 -25.411 0.653 1.00 60.38 125 MET A N 1
ATOM 970 C CA . MET A 1 125 ? -0.328 -25.133 -0.380 1.00 60.38 125 MET A CA 1
ATOM 971 C C . MET A 1 125 ? -1.079 -23.841 -0.056 1.00 60.38 125 MET A C 1
ATOM 973 O O . MET A 1 125 ? -1.762 -23.765 0.962 1.00 60.38 125 MET A O 1
ATOM 977 N N . GLY A 1 126 ? -0.967 -22.839 -0.934 1.00 63.16 126 GLY A N 1
ATOM 978 C CA . GLY A 1 126 ? -1.562 -21.512 -0.728 1.00 63.16 126 GLY A CA 1
ATOM 979 C C . GLY A 1 126 ? -3.073 -21.546 -0.484 1.00 63.16 126 GLY A C 1
ATOM 980 O O . GLY A 1 126 ? -3.557 -20.834 0.386 1.00 63.16 126 GLY A O 1
ATOM 981 N N . GLU A 1 127 ? -3.805 -22.438 -1.156 1.00 68.06 127 GLU A N 1
ATOM 982 C CA . GLU A 1 127 ? -5.263 -22.595 -1.003 1.00 68.06 127 GLU A CA 1
ATOM 983 C C . GLU A 1 127 ? -5.684 -22.911 0.442 1.00 68.06 127 GLU A C 1
ATOM 985 O O . GLU A 1 127 ? -6.626 -22.319 0.960 1.00 68.06 127 GLU A O 1
ATOM 990 N N . LYS A 1 128 ? -4.924 -23.753 1.156 1.00 66.31 128 LYS A N 1
ATOM 991 C CA . LYS A 1 128 ? -5.226 -24.103 2.555 1.00 66.31 128 LYS A CA 1
ATOM 992 C C . LYS A 1 128 ? -4.979 -22.959 3.534 1.00 66.31 128 LYS A C 1
ATOM 994 O O . LYS A 1 128 ? -5.552 -22.949 4.621 1.00 66.31 128 LYS A O 1
ATOM 999 N N . MET A 1 129 ? -4.112 -22.010 3.183 1.00 70.19 129 MET A N 1
ATOM 1000 C CA . MET A 1 129 ? -3.913 -20.806 3.989 1.00 70.19 129 MET A CA 1
ATOM 1001 C C . MET A 1 129 ? -5.144 -19.897 3.910 1.00 70.19 129 MET A C 1
ATOM 1003 O O . MET A 1 129 ? -5.536 -19.341 4.934 1.00 70.19 129 MET A O 1
ATOM 1007 N N . PHE A 1 130 ? -5.780 -19.803 2.739 1.00 70.12 130 PHE A N 1
ATOM 1008 C CA . PHE A 1 130 ? -7.019 -19.043 2.567 1.00 70.12 130 PHE A CA 1
ATOM 1009 C C . PHE A 1 130 ? -8.186 -19.667 3.334 1.00 70.12 130 PHE A C 1
ATOM 1011 O O . PHE A 1 130 ? -8.813 -18.967 4.120 1.00 70.12 130 PHE A O 1
ATOM 1018 N N . GLU A 1 131 ? -8.390 -20.986 3.235 1.00 76.44 131 GLU A N 1
ATOM 1019 C CA . GLU A 1 131 ? -9.429 -21.681 4.018 1.00 76.44 131 GLU A CA 1
ATOM 1020 C C . GLU A 1 131 ? -9.278 -21.460 5.532 1.00 76.44 131 GLU A C 1
ATOM 1022 O O . GLU A 1 131 ? -10.263 -21.307 6.258 1.00 76.44 131 GLU A O 1
ATOM 1027 N N . LEU A 1 132 ? -8.036 -21.436 6.031 1.00 73.88 132 LEU A N 1
ATOM 1028 C CA . LEU A 1 132 ? -7.781 -21.120 7.432 1.00 73.88 132 LEU A CA 1
ATOM 1029 C C . LEU A 1 132 ? -8.184 -19.682 7.750 1.00 73.88 132 LEU A C 1
ATOM 1031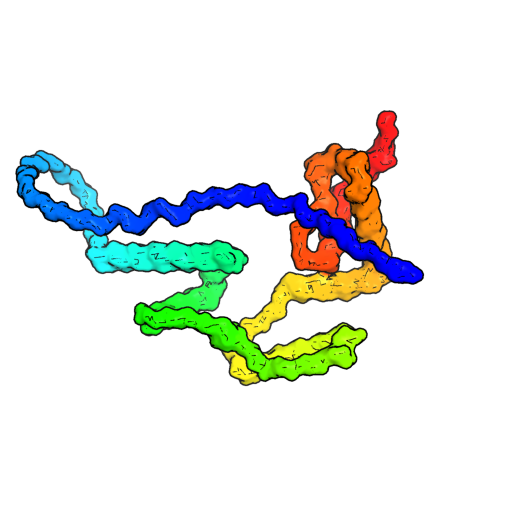 O O . LEU A 1 132 ? -8.885 -19.473 8.737 1.00 73.88 132 LEU A O 1
ATOM 1035 N N . LEU A 1 133 ? -7.748 -18.708 6.949 1.00 73.94 133 LEU A N 1
ATOM 1036 C CA . LEU A 1 133 ? -8.084 -17.298 7.155 1.00 73.94 133 LEU A CA 1
ATOM 1037 C C . LEU A 1 133 ? -9.599 -17.069 7.149 1.00 73.94 133 LEU A C 1
ATOM 1039 O O . LEU A 1 133 ? -10.091 -16.401 8.054 1.00 73.94 133 LEU A O 1
ATOM 1043 N N . ASP A 1 134 ? -10.335 -17.686 6.226 1.00 78.75 134 ASP A N 1
ATOM 1044 C CA . ASP A 1 134 ? -11.798 -17.588 6.169 1.00 78.75 134 ASP A CA 1
ATOM 1045 C C . ASP A 1 134 ? -12.445 -18.135 7.448 1.00 78.75 134 ASP A C 1
ATOM 1047 O O . ASP A 1 134 ? -13.241 -17.455 8.096 1.00 78.75 134 ASP A O 1
ATOM 1051 N N . LYS A 1 135 ? -12.010 -19.315 7.909 1.00 81.25 135 LYS A N 1
ATOM 1052 C CA . LYS A 1 135 ? -12.483 -19.902 9.174 1.00 81.25 135 LYS A CA 1
ATOM 1053 C C . LYS A 1 135 ? -12.176 -19.015 10.387 1.00 81.25 135 LYS A C 1
ATOM 1055 O O . LYS A 1 135 ? -12.921 -18.989 11.367 1.00 81.25 135 LYS A O 1
ATOM 1060 N N . TRP A 1 136 ? -11.051 -18.310 10.358 1.00 76.62 136 TRP A N 1
ATOM 1061 C CA . TRP A 1 136 ? -10.671 -17.362 11.401 1.00 76.62 136 TRP A CA 1
ATOM 1062 C C . TRP A 1 136 ? -11.535 -16.101 11.390 1.00 76.62 136 TRP A C 1
ATOM 1064 O O . TRP A 1 136 ? -11.914 -15.627 12.463 1.00 76.62 136 TRP A O 1
ATOM 1074 N N . VAL A 1 137 ? -11.873 -15.591 10.205 1.00 74.44 137 VAL A N 1
ATOM 1075 C CA . VAL A 1 137 ? -12.806 -14.472 10.034 1.00 74.44 137 VAL A CA 1
ATOM 1076 C C . VAL A 1 137 ? -14.189 -14.849 10.575 1.00 74.44 137 VAL A C 1
ATOM 1078 O O . VAL A 1 137 ? -14.719 -14.117 11.408 1.00 74.44 137 VAL A O 1
ATOM 1081 N N . GLU A 1 138 ? -14.714 -16.034 10.247 1.00 79.25 138 GLU A N 1
ATOM 1082 C CA . GLU A 1 138 ? -15.994 -16.523 10.794 1.00 79.25 138 GLU A CA 1
ATOM 1083 C C . GLU A 1 138 ? -15.993 -16.587 12.334 1.00 79.25 138 GLU A C 1
ATOM 1085 O O . GLU A 1 138 ? -16.940 -16.169 13.005 1.00 79.25 138 GLU A O 1
ATOM 1090 N N . LEU A 1 139 ? -14.904 -17.084 12.934 1.00 78.38 139 LEU A N 1
ATOM 1091 C CA . LEU A 1 139 ? -14.768 -17.145 14.393 1.00 78.38 139 LEU A CA 1
ATOM 1092 C C . LEU A 1 139 ? -14.685 -15.753 15.044 1.00 78.38 139 LEU A C 1
ATOM 1094 O O . LEU A 1 139 ? -15.132 -15.590 16.185 1.00 78.38 139 LEU A O 1
ATOM 1098 N N . LEU A 1 140 ? -14.105 -14.762 14.356 1.00 72.50 140 LEU A N 1
ATOM 1099 C CA . LEU A 1 140 ? -14.062 -13.371 14.818 1.00 72.50 140 LEU A CA 1
ATOM 1100 C C . LEU A 1 140 ? -15.459 -12.753 14.825 1.00 72.50 140 LEU A C 1
ATOM 1102 O O . LEU A 1 140 ? -15.851 -12.168 15.837 1.00 72.50 140 LEU A O 1
ATOM 1106 N N . GLU A 1 141 ? -16.210 -12.934 13.739 1.00 74.25 141 GLU A N 1
ATOM 1107 C CA . GLU A 1 141 ? -17.582 -12.440 13.600 1.00 74.25 141 GLU A CA 1
ATOM 1108 C C . GLU A 1 141 ? -18.504 -13.027 14.680 1.00 74.25 141 GLU A C 1
ATOM 1110 O O . GLU A 1 141 ? -19.286 -12.299 15.294 1.00 74.25 141 GLU A O 1
ATOM 1115 N N . LEU A 1 142 ? -18.346 -14.319 15.005 1.00 79.25 142 LEU A N 1
ATOM 1116 C CA . LEU A 1 142 ? -19.104 -14.986 16.070 1.00 79.25 142 LEU A CA 1
ATOM 1117 C C . LEU A 1 142 ? -18.772 -14.464 17.474 1.00 79.25 142 LEU A C 1
ATOM 1119 O O . LEU A 1 142 ? -19.671 -14.239 18.285 1.00 79.25 142 LEU A O 1
ATOM 1123 N N . LYS A 1 143 ? -17.484 -14.292 17.803 1.00 78.50 143 LYS A N 1
ATOM 1124 C CA . LYS A 1 143 ? -17.071 -13.848 19.149 1.00 78.50 143 LYS A CA 1
ATOM 1125 C C . LYS A 1 143 ? -17.293 -12.356 19.379 1.00 78.50 143 LYS A C 1
ATOM 1127 O O . LYS A 1 143 ? -17.382 -11.930 20.533 1.00 78.50 143 LYS A O 1
ATOM 1132 N N . ARG A 1 144 ? -17.329 -11.549 18.318 1.00 70.12 144 ARG A N 1
ATOM 1133 C CA . ARG A 1 144 ? -17.475 -10.094 18.396 1.00 70.12 144 ARG A CA 1
ATOM 1134 C C . ARG A 1 144 ? -18.417 -9.602 17.290 1.00 70.12 144 ARG A C 1
ATOM 1136 O O . ARG A 1 144 ? -17.946 -9.015 16.320 1.00 70.12 144 ARG A O 1
ATOM 1143 N N . PRO A 1 145 ? -19.743 -9.700 17.487 1.00 71.56 145 PRO A N 1
ATOM 1144 C CA . PRO A 1 145 ? -20.729 -9.255 16.494 1.00 71.56 145 PRO A CA 1
ATOM 1145 C C . PRO A 1 145 ? -20.687 -7.743 16.197 1.00 71.56 145 PRO A C 1
ATOM 1147 O O . PRO A 1 145 ? -21.360 -7.267 15.290 1.00 71.56 145 PRO A O 1
ATOM 1150 N N . HIS A 1 146 ? -19.907 -6.971 16.961 1.00 67.31 146 HIS A N 1
ATOM 1151 C CA . HIS A 1 146 ? -19.702 -5.532 16.770 1.00 67.31 146 HIS A CA 1
ATOM 1152 C C . HIS A 1 146 ? -18.273 -5.165 16.331 1.00 67.31 146 HIS A C 1
ATOM 1154 O O . HIS A 1 146 ? -17.942 -3.981 16.273 1.00 67.31 146 HIS A O 1
ATOM 1160 N N . LEU A 1 147 ? -17.408 -6.149 16.054 1.00 63.03 147 LEU A N 1
ATOM 1161 C CA . LEU A 1 147 ? -16.067 -5.911 15.525 1.00 63.03 147 LEU A CA 1
ATOM 1162 C C . LEU A 1 147 ? -16.126 -5.899 13.998 1.00 63.03 147 LEU A C 1
ATOM 1164 O O . LEU A 1 147 ? -16.283 -6.936 13.364 1.00 63.03 147 LEU A O 1
ATOM 1168 N N . TYR A 1 148 ? -15.953 -4.720 13.411 1.00 56.88 148 TYR A N 1
ATOM 1169 C CA . TYR A 1 148 ? -15.796 -4.583 11.968 1.00 56.88 148 TYR A CA 1
ATOM 1170 C C . TYR A 1 148 ? -14.327 -4.807 11.614 1.00 56.88 148 TYR A C 1
ATOM 1172 O O . TYR A 1 148 ? -13.479 -3.957 11.892 1.00 56.88 148 TYR A O 1
ATOM 1180 N N . TRP A 1 149 ? -14.022 -5.960 11.024 1.00 56.91 149 TRP A N 1
ATOM 1181 C CA . TRP A 1 149 ? -12.710 -6.237 10.454 1.00 56.91 149 TRP A CA 1
ATOM 1182 C C . TRP A 1 149 ? -12.797 -6.156 8.935 1.00 56.91 149 TRP A C 1
ATOM 1184 O O . TRP A 1 149 ? -13.605 -6.830 8.305 1.00 56.91 149 TRP A O 1
ATOM 1194 N N . THR A 1 150 ? -11.957 -5.318 8.342 1.00 57.31 150 THR A N 1
ATOM 1195 C CA . THR A 1 150 ? -11.763 -5.290 6.894 1.00 57.31 150 THR A CA 1
ATOM 1196 C C . THR A 1 150 ? -10.378 -5.845 6.595 1.00 57.31 150 THR A C 1
ATOM 1198 O O . THR A 1 150 ? -9.412 -5.336 7.182 1.00 57.31 150 THR A O 1
ATOM 1201 N N . PRO A 1 151 ? -10.236 -6.824 5.681 1.00 62.44 151 PRO A N 1
ATOM 1202 C CA . PRO A 1 151 ? -8.918 -7.227 5.217 1.00 62.44 151 PRO A CA 1
ATOM 1203 C C . PRO A 1 151 ? -8.221 -5.990 4.656 1.00 62.44 151 PRO A C 1
ATOM 1205 O O . PRO A 1 151 ? -8.861 -5.113 4.063 1.00 62.44 151 PRO A O 1
ATOM 1208 N N . CYS A 1 152 ? -6.920 -5.847 4.908 1.00 69.25 152 CYS A N 1
ATOM 1209 C CA . CYS A 1 152 ? -6.277 -4.591 4.561 1.00 69.25 152 CYS A CA 1
ATOM 1210 C C . CYS A 1 152 ? -6.302 -4.413 3.035 1.00 69.25 152 CYS A C 1
ATOM 1212 O O . CYS A 1 152 ? -5.885 -5.291 2.279 1.00 69.25 152 CYS A O 1
ATOM 1214 N N . ALA A 1 153 ? -6.809 -3.266 2.575 1.00 70.38 153 ALA A N 1
ATOM 1215 C CA . ALA A 1 153 ? -6.993 -3.007 1.148 1.00 70.38 153 ALA A CA 1
ATOM 1216 C C . ALA A 1 153 ? -5.681 -3.170 0.363 1.00 70.38 153 ALA A C 1
ATOM 1218 O O . ALA A 1 153 ? -5.683 -3.669 -0.757 1.00 70.38 153 ALA A O 1
ATOM 1219 N N . ALA A 1 154 ? -4.549 -2.819 0.982 1.00 65.38 154 ALA A N 1
ATOM 1220 C CA . ALA A 1 154 ? -3.224 -3.023 0.408 1.00 65.38 154 ALA A CA 1
ATOM 1221 C C . ALA A 1 154 ? -2.894 -4.509 0.172 1.00 65.38 154 ALA A C 1
ATOM 1223 O O . ALA A 1 154 ? -2.332 -4.840 -0.867 1.00 65.38 154 ALA A O 1
ATOM 1224 N N . HIS A 1 155 ? -3.261 -5.404 1.096 1.00 70.81 155 HIS A N 1
ATOM 1225 C CA . HIS A 1 155 ? -3.049 -6.845 0.942 1.00 70.81 155 HIS A CA 1
ATOM 1226 C C . HIS A 1 155 ? -4.009 -7.447 -0.079 1.00 70.81 155 HIS A C 1
ATOM 1228 O O . HIS A 1 155 ? -3.565 -8.206 -0.933 1.00 70.81 155 HIS A O 1
ATOM 1234 N N . CYS A 1 156 ? -5.285 -7.044 -0.070 1.00 75.06 156 CYS A N 1
ATOM 1235 C CA . CYS A 1 156 ? -6.238 -7.463 -1.099 1.00 75.06 156 CYS A CA 1
ATOM 1236 C C . CYS A 1 156 ? -5.753 -7.070 -2.499 1.00 75.06 156 CYS A C 1
ATOM 1238 O O . CYS A 1 156 ? -5.776 -7.888 -3.412 1.00 75.06 156 CYS A O 1
ATOM 1240 N N . LEU A 1 157 ? -5.252 -5.841 -2.664 1.00 73.50 157 LEU A N 1
ATOM 1241 C CA . LEU A 1 157 ? -4.674 -5.389 -3.929 1.00 73.50 157 LEU A CA 1
ATOM 1242 C C . LEU A 1 157 ? -3.423 -6.192 -4.316 1.00 73.50 157 LEU A C 1
ATOM 1244 O O . LEU A 1 157 ? -3.282 -6.537 -5.485 1.00 73.50 157 LEU A O 1
ATOM 1248 N N . ASP A 1 158 ? -2.529 -6.512 -3.374 1.00 76.25 158 ASP A N 1
ATOM 1249 C CA . ASP A 1 158 ? -1.324 -7.304 -3.670 1.00 76.25 158 ASP A CA 1
ATOM 1250 C C . ASP A 1 158 ? -1.682 -8.730 -4.127 1.00 76.25 158 ASP A C 1
ATOM 1252 O O . ASP A 1 158 ? -1.117 -9.207 -5.108 1.00 76.25 158 ASP A O 1
ATOM 1256 N N . LEU A 1 159 ? -2.681 -9.360 -3.497 1.00 77.12 159 LEU A N 1
ATOM 1257 C CA . LEU A 1 159 ? -3.201 -10.677 -3.887 1.00 77.12 159 LEU A CA 1
ATOM 1258 C C . LEU A 1 159 ? -3.903 -10.651 -5.254 1.00 77.12 159 LEU A C 1
ATOM 1260 O O . LEU A 1 159 ? -3.638 -11.495 -6.108 1.00 77.12 159 LEU A O 1
ATOM 1264 N N . MET A 1 160 ? -4.740 -9.643 -5.518 1.00 82.25 160 MET A N 1
ATOM 1265 C CA . MET A 1 160 ? -5.367 -9.475 -6.836 1.00 82.25 160 MET A CA 1
ATOM 1266 C C . MET A 1 160 ? -4.321 -9.277 -7.943 1.00 82.25 160 MET A C 1
ATOM 1268 O O . MET A 1 160 ? -4.479 -9.769 -9.063 1.00 82.25 160 MET A O 1
ATOM 1272 N N . LEU A 1 161 ? -3.247 -8.535 -7.661 1.00 79.75 161 LEU A N 1
ATOM 1273 C CA . LEU A 1 161 ? -2.149 -8.340 -8.607 1.00 79.75 161 LEU A CA 1
ATOM 1274 C C . LEU A 1 161 ? -1.312 -9.610 -8.786 1.00 79.75 161 LEU A C 1
ATOM 1276 O O . LEU A 1 161 ? -0.860 -9.869 -9.901 1.00 79.75 161 LEU A O 1
ATOM 1280 N N . GLU A 1 162 ? -1.144 -10.420 -7.742 1.00 81.38 162 GLU A N 1
ATOM 1281 C CA . GLU A 1 162 ? -0.514 -11.738 -7.836 1.00 81.38 162 GLU A CA 1
ATOM 1282 C C . GLU A 1 162 ? -1.273 -12.648 -8.813 1.00 81.38 162 GLU A C 1
ATOM 1284 O O . GLU A 1 162 ? -0.663 -13.213 -9.724 1.00 81.38 162 GLU A O 1
ATOM 1289 N N . ASP A 1 163 ? -2.600 -12.734 -8.697 1.00 82.44 163 ASP A N 1
ATOM 1290 C CA . ASP A 1 163 ? -3.419 -13.574 -9.579 1.00 82.44 163 ASP A CA 1
ATOM 1291 C C . ASP A 1 163 ? -3.408 -13.094 -11.031 1.00 82.44 163 ASP A C 1
ATOM 1293 O O . ASP A 1 163 ? -3.205 -13.887 -11.955 1.00 82.44 163 ASP A O 1
ATOM 1297 N N . ASN A 1 164 ? -3.508 -11.782 -11.250 1.00 79.44 164 ASN A N 1
ATOM 1298 C CA . ASN A 1 164 ? -3.346 -11.207 -12.586 1.00 79.44 164 ASN A CA 1
ATOM 1299 C C . ASN A 1 164 ? -1.939 -11.465 -13.151 1.00 79.44 164 ASN A C 1
ATOM 1301 O O . ASN A 1 164 ? -1.778 -11.753 -14.340 1.00 79.44 164 ASN A O 1
ATOM 1305 N N . GLY A 1 165 ? -0.913 -11.406 -12.301 1.00 82.44 165 GLY A N 1
ATOM 1306 C CA . GLY A 1 165 ? 0.476 -11.682 -12.657 1.00 82.44 165 GLY A CA 1
ATOM 1307 C C . GLY A 1 165 ? 0.727 -13.118 -13.126 1.00 82.44 165 GLY A C 1
ATOM 1308 O O . GLY A 1 165 ? 1.694 -13.344 -13.854 1.00 82.44 165 GLY A O 1
ATOM 1309 N N . LYS A 1 166 ? -0.141 -14.083 -12.780 1.00 85.06 166 LYS A N 1
ATOM 1310 C CA . LYS A 1 166 ? -0.034 -15.490 -13.216 1.00 85.06 166 LYS A CA 1
ATOM 1311 C C . LYS A 1 166 ? -0.436 -15.703 -14.680 1.00 85.06 166 LYS A C 1
ATOM 1313 O O . LYS A 1 166 ? -0.017 -16.696 -15.278 1.00 85.06 166 LYS A O 1
ATOM 1318 N N . LEU A 1 167 ? -1.201 -14.789 -15.288 1.00 87.88 167 LEU A N 1
ATOM 1319 C CA . LEU A 1 167 ? -1.627 -14.916 -16.686 1.00 87.88 167 LEU A CA 1
ATOM 1320 C C . LEU A 1 167 ? -0.405 -14.899 -17.631 1.00 87.88 167 LEU A C 1
ATOM 1322 O O . LEU A 1 167 ? 0.408 -13.978 -17.537 1.00 87.88 167 LEU A O 1
ATOM 1326 N N . PRO A 1 168 ? -0.260 -15.842 -18.589 1.00 88.88 168 PRO A N 1
ATOM 1327 C CA . PRO A 1 168 ? 0.997 -16.051 -19.325 1.00 88.88 168 PRO A CA 1
ATOM 1328 C C . PRO A 1 168 ? 1.564 -14.809 -20.027 1.00 88.88 168 PRO A C 1
ATOM 1330 O O . PRO A 1 168 ? 2.774 -14.573 -20.020 1.00 88.88 168 PRO A O 1
ATOM 1333 N N . ASN A 1 169 ? 0.691 -13.994 -20.625 1.00 90.94 169 ASN A N 1
ATOM 1334 C CA . ASN A 1 169 ? 1.086 -12.768 -21.322 1.00 90.94 169 ASN A CA 1
ATOM 1335 C C . ASN A 1 169 ? 1.531 -11.668 -20.347 1.00 90.94 169 ASN A C 1
ATOM 1337 O O . ASN A 1 169 ? 2.491 -10.944 -20.626 1.00 90.94 169 ASN A O 1
ATOM 1341 N N . ILE A 1 170 ? 0.855 -11.562 -19.201 1.00 87.69 170 ILE A N 1
ATOM 1342 C CA . ILE A 1 170 ? 1.167 -10.586 -18.153 1.00 87.69 170 ILE A CA 1
ATOM 1343 C C . ILE A 1 170 ? 2.472 -10.987 -17.470 1.00 87.69 170 ILE A C 1
ATOM 1345 O O . ILE A 1 170 ? 3.404 -10.185 -17.440 1.00 87.69 170 ILE A O 1
ATOM 1349 N N . LYS A 1 171 ? 2.590 -12.253 -17.054 1.00 88.44 171 LYS A N 1
ATOM 1350 C CA . LYS A 1 171 ? 3.801 -12.837 -16.468 1.00 88.44 171 LYS A CA 1
ATOM 1351 C C . LYS A 1 171 ? 5.043 -12.536 -17.305 1.00 88.44 171 LYS A C 1
ATOM 1353 O O . LYS A 1 171 ? 5.989 -11.927 -16.816 1.00 88.44 171 LYS A O 1
ATOM 1358 N N . ARG A 1 172 ? 5.004 -12.870 -18.601 1.00 92.25 172 ARG A N 1
ATOM 1359 C CA . ARG A 1 172 ? 6.122 -12.633 -19.530 1.00 92.25 172 ARG A CA 1
ATOM 1360 C C . ARG A 1 172 ? 6.487 -11.151 -19.641 1.00 92.25 172 ARG A C 1
ATOM 1362 O O . ARG A 1 172 ? 7.657 -10.806 -19.797 1.00 92.25 172 ARG A O 1
ATOM 1369 N N . THR A 1 173 ? 5.492 -10.269 -19.614 1.00 92.62 173 THR A N 1
ATOM 1370 C CA . THR A 1 173 ? 5.709 -8.820 -19.711 1.00 92.62 173 THR A CA 1
ATOM 1371 C C . THR A 1 173 ? 6.352 -8.275 -18.436 1.00 92.62 173 THR A C 1
ATOM 1373 O O . THR A 1 173 ? 7.307 -7.504 -18.524 1.00 92.62 173 THR A O 1
ATOM 1376 N N . LEU A 1 174 ? 5.888 -8.723 -17.267 1.00 89.88 174 LEU A N 1
ATOM 1377 C CA . LEU A 1 174 ? 6.461 -8.366 -15.969 1.00 89.88 174 LEU A CA 1
ATOM 1378 C C . LEU A 1 174 ? 7.904 -8.862 -15.832 1.00 89.88 174 LEU A C 1
ATOM 1380 O O . LEU A 1 174 ? 8.773 -8.083 -15.460 1.00 89.88 174 LEU A O 1
ATOM 1384 N N . GLU A 1 175 ? 8.191 -10.111 -16.205 1.00 89.06 175 GLU A N 1
ATOM 1385 C CA . GLU A 1 175 ? 9.553 -10.669 -16.178 1.00 89.06 175 GLU A CA 1
ATOM 1386 C C . GLU A 1 175 ? 10.524 -9.847 -17.039 1.00 89.06 175 GLU A C 1
ATOM 1388 O O . GLU A 1 175 ? 11.628 -9.517 -16.603 1.00 89.06 175 GLU A O 1
ATOM 1393 N N . ARG A 1 176 ? 10.099 -9.438 -18.242 1.00 91.31 176 ARG A N 1
ATOM 1394 C CA . ARG A 1 176 ? 10.896 -8.565 -19.121 1.00 91.31 176 ARG A CA 1
ATOM 1395 C C . ARG A 1 176 ? 11.110 -7.179 -18.523 1.00 91.31 176 ARG A C 1
ATOM 1397 O O . ARG A 1 176 ? 12.216 -6.653 -18.608 1.00 91.31 176 ARG A O 1
ATOM 1404 N N . ALA A 1 177 ? 10.073 -6.594 -17.926 1.00 90.44 177 ALA A N 1
ATOM 1405 C CA . ALA A 1 177 ? 10.158 -5.297 -17.261 1.00 90.44 177 ALA A CA 1
ATOM 1406 C C . ALA A 1 177 ? 11.133 -5.327 -16.076 1.00 90.44 177 ALA A C 1
ATOM 1408 O O . ALA A 1 177 ? 12.007 -4.468 -15.983 1.00 90.44 177 ALA A O 1
ATOM 1409 N N . ILE A 1 178 ? 11.034 -6.349 -15.222 1.00 88.38 178 ILE A N 1
ATOM 1410 C CA . ILE A 1 178 ? 11.935 -6.559 -14.082 1.00 88.38 178 ILE A CA 1
ATOM 1411 C C . ILE A 1 178 ? 13.370 -6.773 -14.569 1.00 88.38 178 ILE A C 1
ATOM 1413 O O . ILE A 1 178 ? 14.290 -6.149 -14.046 1.00 88.38 178 ILE A O 1
ATOM 1417 N N . SER A 1 179 ? 13.570 -7.602 -15.598 1.00 89.50 179 SER A N 1
ATOM 1418 C CA . SER A 1 179 ? 14.896 -7.857 -16.167 1.00 89.50 179 SER A CA 1
ATOM 1419 C C . SER A 1 179 ? 15.526 -6.595 -16.760 1.00 89.50 179 SER A C 1
ATOM 1421 O O . SER A 1 179 ? 16.704 -6.340 -16.512 1.00 89.50 179 SER A O 1
ATOM 1423 N N . LEU A 1 180 ? 14.760 -5.792 -17.507 1.00 90.00 180 LEU A N 1
ATOM 1424 C CA . LEU A 1 180 ? 15.233 -4.522 -18.061 1.00 90.00 180 LEU A CA 1
ATOM 1425 C C . LEU A 1 180 ? 15.592 -3.536 -16.948 1.00 90.00 180 LEU A C 1
ATOM 1427 O O . LEU A 1 180 ? 16.644 -2.903 -16.999 1.00 90.00 180 LEU A O 1
ATOM 1431 N N . ASN A 1 181 ? 14.735 -3.430 -15.934 1.00 89.94 181 ASN A N 1
ATOM 1432 C CA . ASN A 1 181 ? 14.979 -2.576 -14.785 1.00 89.94 181 ASN A CA 1
ATOM 1433 C C . ASN A 1 181 ? 16.266 -2.994 -14.055 1.00 89.94 181 ASN A C 1
ATOM 1435 O O . ASN A 1 181 ? 17.163 -2.176 -13.883 1.00 89.94 181 ASN A O 1
ATOM 1439 N N . GLY A 1 182 ? 16.415 -4.279 -13.718 1.00 88.31 182 GLY A N 1
ATOM 1440 C CA . GLY A 1 182 ? 17.642 -4.804 -13.115 1.00 88.31 182 GLY A CA 1
ATOM 1441 C C . GLY A 1 182 ? 18.881 -4.536 -13.974 1.00 88.31 182 GLY A C 1
ATOM 1442 O O . GLY A 1 182 ? 19.910 -4.121 -13.455 1.00 88.31 182 GLY A O 1
ATOM 1443 N N . TYR A 1 183 ? 18.782 -4.681 -15.298 1.00 90.06 183 TYR A N 1
ATOM 1444 C CA . TYR A 1 183 ? 19.890 -4.395 -16.211 1.00 90.06 183 TYR A CA 1
ATOM 1445 C C . TYR A 1 183 ? 20.348 -2.926 -16.174 1.00 90.06 183 TYR A C 1
ATOM 1447 O O . TYR A 1 183 ? 21.552 -2.669 -16.184 1.00 90.06 183 TYR A O 1
ATOM 1455 N N . ILE A 1 184 ? 19.408 -1.975 -16.106 1.00 90.88 184 ILE A N 1
ATOM 1456 C CA . ILE A 1 184 ? 19.708 -0.538 -16.019 1.00 90.88 184 ILE A CA 1
ATOM 1457 C C . ILE A 1 184 ? 20.318 -0.196 -14.654 1.00 90.88 184 ILE A C 1
ATOM 1459 O O . ILE A 1 184 ? 21.382 0.414 -14.601 1.00 90.88 184 ILE A O 1
ATOM 1463 N N . TYR A 1 185 ? 19.680 -0.608 -13.555 1.00 89.25 185 TYR A N 1
ATOM 1464 C CA . TYR A 1 185 ? 20.120 -0.238 -12.203 1.00 89.25 185 TYR A CA 1
ATOM 1465 C C . TYR A 1 185 ? 21.425 -0.920 -11.778 1.00 89.25 185 TYR A C 1
ATOM 1467 O O . TYR A 1 185 ? 22.200 -0.326 -11.035 1.00 89.25 185 TYR A O 1
ATOM 1475 N N . ASN A 1 186 ? 21.722 -2.117 -12.293 1.00 90.31 186 ASN A N 1
ATOM 1476 C CA . ASN A 1 186 ? 22.973 -2.821 -11.988 1.00 90.31 186 ASN A CA 1
ATOM 1477 C C . ASN A 1 186 ? 24.195 -2.237 -12.718 1.00 90.31 186 ASN A C 1
ATOM 1479 O O . ASN A 1 186 ? 25.318 -2.686 -12.493 1.00 90.31 186 ASN A O 1
ATOM 1483 N N . ARG A 1 187 ? 24.006 -1.264 -13.618 1.00 91.69 187 ARG A N 1
ATOM 1484 C CA . ARG A 1 187 ? 25.091 -0.618 -14.365 1.00 91.69 187 ARG A CA 1
ATOM 1485 C C . ARG A 1 187 ? 25.025 0.886 -14.152 1.00 91.69 187 ARG A C 1
ATOM 1487 O O . ARG A 1 187 ? 24.200 1.561 -14.756 1.00 91.69 187 ARG A O 1
ATOM 1494 N N . SER A 1 188 ? 25.951 1.421 -13.360 1.00 91.38 188 SER A N 1
ATOM 1495 C CA . SER A 1 188 ? 26.019 2.853 -13.028 1.00 91.38 188 SER A CA 1
ATOM 1496 C C . SER A 1 188 ? 25.985 3.767 -14.260 1.00 91.38 188 SER A C 1
ATOM 1498 O O . SER A 1 188 ? 25.266 4.761 -14.260 1.00 91.38 188 SER A O 1
ATOM 1500 N N . GLY A 1 189 ? 26.682 3.402 -15.343 1.00 92.81 189 GLY A N 1
ATOM 1501 C CA . GLY A 1 189 ? 26.638 4.141 -16.610 1.00 92.81 189 GLY A CA 1
ATOM 1502 C C . GLY A 1 189 ? 25.238 4.201 -17.234 1.00 92.81 189 GLY A C 1
ATOM 1503 O O . GLY A 1 189 ? 24.779 5.277 -17.604 1.00 92.81 189 GLY A O 1
ATOM 1504 N N . LEU A 1 190 ? 24.519 3.074 -17.285 1.00 92.38 190 LEU A N 1
ATOM 1505 C CA . LEU A 1 190 ? 23.149 3.034 -17.812 1.00 92.38 190 LEU A CA 1
ATOM 1506 C C . LEU A 1 190 ? 22.153 3.728 -16.889 1.00 92.38 190 LEU A C 1
ATOM 1508 O O . LEU A 1 190 ? 21.238 4.380 -17.378 1.00 92.38 190 LEU A O 1
ATOM 1512 N N . LEU A 1 191 ? 22.329 3.615 -15.574 1.00 91.94 191 LEU A N 1
ATOM 1513 C CA . LEU A 1 191 ? 21.522 4.338 -14.597 1.00 91.94 191 LEU A CA 1
ATOM 1514 C C . LEU A 1 191 ? 21.666 5.854 -14.780 1.00 91.94 191 LEU A C 1
ATOM 1516 O O . LEU A 1 191 ? 20.666 6.570 -14.821 1.00 91.94 191 LEU A O 1
ATOM 1520 N N . ASN A 1 192 ? 22.896 6.339 -14.952 1.00 92.69 192 ASN A N 1
ATOM 1521 C CA . ASN A 1 192 ? 23.162 7.754 -15.194 1.00 92.69 192 A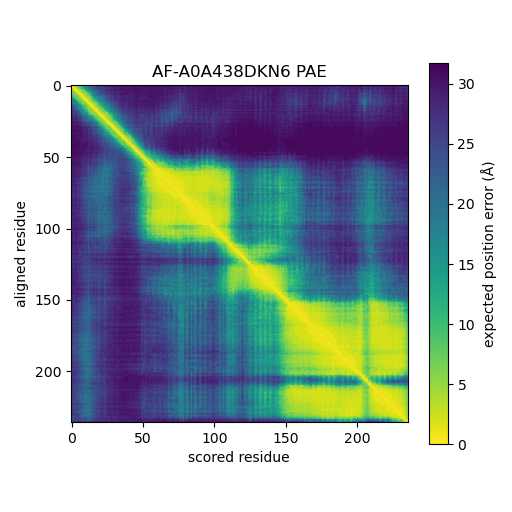SN A CA 1
ATOM 1522 C C . ASN A 1 192 ? 22.580 8.217 -16.534 1.00 92.69 192 ASN A C 1
ATOM 1524 O O . ASN A 1 192 ? 21.915 9.248 -16.577 1.00 92.69 192 ASN A O 1
ATOM 1528 N N . MET A 1 193 ? 22.746 7.432 -17.603 1.00 92.38 193 MET A N 1
ATOM 1529 C CA . MET A 1 193 ? 22.120 7.722 -18.897 1.00 92.38 193 MET A CA 1
ATOM 1530 C C . MET A 1 193 ? 20.595 7.749 -18.787 1.00 92.38 193 MET A C 1
ATOM 1532 O O . MET A 1 193 ? 19.959 8.695 -19.239 1.00 92.38 193 MET A O 1
ATOM 1536 N N . MET A 1 194 ? 19.991 6.777 -18.106 1.00 94.06 194 MET A N 1
ATOM 1537 C CA . MET A 1 194 ? 18.548 6.754 -17.883 1.00 94.06 194 MET A CA 1
ATOM 1538 C C . MET A 1 194 ? 18.095 8.030 -17.174 1.00 94.06 194 MET A C 1
ATOM 1540 O O . MET A 1 194 ? 17.213 8.712 -17.685 1.00 94.06 194 MET A O 1
ATOM 1544 N N . ARG A 1 195 ? 18.767 8.425 -16.086 1.00 93.25 195 ARG A N 1
ATOM 1545 C CA . ARG A 1 195 ? 18.488 9.674 -15.363 1.00 93.25 195 ARG A CA 1
ATOM 1546 C C . ARG A 1 195 ? 18.634 10.922 -16.236 1.00 93.25 195 ARG A C 1
ATOM 1548 O O . ARG A 1 195 ? 17.821 11.834 -16.108 1.00 93.25 195 ARG A O 1
ATOM 1555 N N . LEU A 1 196 ? 19.612 10.973 -17.142 1.00 93.56 196 LEU A N 1
ATOM 1556 C CA . LEU A 1 196 ? 19.761 12.085 -18.088 1.00 93.56 196 LEU A CA 1
ATOM 1557 C C . LEU A 1 196 ? 18.561 12.176 -19.041 1.00 93.56 196 LEU A C 1
ATOM 1559 O O . LEU A 1 196 ? 17.979 13.247 -19.204 1.00 93.56 196 LEU A O 1
ATOM 1563 N N . PHE A 1 197 ? 18.143 11.051 -19.622 1.00 92.00 197 PHE A N 1
ATOM 1564 C CA . PHE A 1 197 ? 17.048 11.015 -20.597 1.00 92.00 197 PHE A CA 1
ATOM 1565 C C . PHE A 1 197 ? 15.652 11.108 -19.965 1.00 92.00 197 PHE A C 1
ATOM 1567 O O . PHE A 1 197 ? 14.706 11.529 -20.634 1.00 92.00 197 PHE A O 1
ATOM 1574 N N . THR A 1 198 ? 15.490 10.724 -18.697 1.00 90.94 198 THR A N 1
ATOM 1575 C CA . THR A 1 198 ? 14.202 10.778 -17.986 1.00 90.94 198 THR A CA 1
ATOM 1576 C C . THR A 1 198 ? 14.033 12.026 -17.117 1.00 90.94 198 THR A C 1
ATOM 1578 O O . THR A 1 198 ? 12.960 12.215 -16.542 1.00 90.94 198 THR A O 1
ATOM 1581 N N . GLY A 1 199 ? 15.052 12.889 -17.018 1.00 89.62 199 GLY A N 1
ATOM 1582 C CA . GLY A 1 199 ? 15.027 14.068 -16.149 1.00 89.62 199 GLY A CA 1
ATOM 1583 C C . GLY A 1 199 ? 15.045 13.695 -14.666 1.00 89.62 199 GLY A C 1
ATOM 1584 O O . GLY A 1 199 ? 14.221 14.184 -13.899 1.00 89.62 199 GLY A O 1
ATOM 1585 N N . GLN A 1 200 ? 15.955 12.793 -14.285 1.00 89.50 200 GLN A N 1
ATOM 1586 C CA . GLN A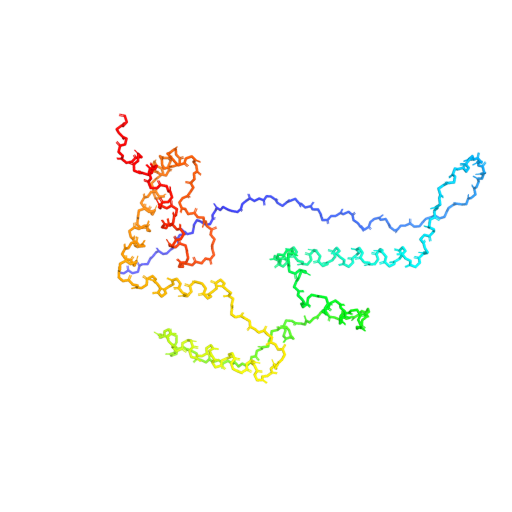 1 200 ? 16.139 12.252 -12.931 1.00 89.50 200 GLN A CA 1
ATOM 1587 C C . GLN A 1 200 ? 14.941 11.446 -12.403 1.00 89.50 200 GLN A C 1
ATOM 1589 O O . GLN A 1 200 ? 14.794 11.246 -11.198 1.00 89.50 200 GLN A O 1
ATOM 1594 N N . ARG A 1 201 ? 14.062 10.963 -13.289 1.00 87.94 201 ARG A N 1
ATOM 1595 C CA . ARG A 1 201 ? 12.929 10.124 -12.882 1.00 87.94 201 ARG A CA 1
ATOM 1596 C C . ARG A 1 201 ? 13.368 8.676 -12.740 1.00 87.94 201 ARG A C 1
ATOM 1598 O O . ARG A 1 201 ? 13.882 8.082 -13.684 1.00 87.94 201 ARG A O 1
ATOM 1605 N N . GLU A 1 202 ? 13.078 8.107 -11.580 1.00 88.12 202 GLU A N 1
ATOM 1606 C CA . GLU A 1 202 ? 13.319 6.700 -11.278 1.00 88.12 202 GLU A CA 1
ATOM 1607 C C . GLU A 1 202 ? 12.213 5.805 -11.875 1.00 88.12 202 GLU A C 1
ATOM 1609 O O . GLU A 1 202 ? 11.035 6.177 -11.914 1.00 88.12 202 GLU A O 1
ATOM 1614 N N . LEU A 1 203 ? 12.583 4.605 -12.335 1.00 84.69 203 LEU A N 1
ATOM 1615 C CA . LEU A 1 203 ? 11.635 3.598 -12.843 1.00 84.69 203 LEU A CA 1
ATOM 1616 C C . LEU A 1 203 ? 10.954 2.824 -11.705 1.00 84.69 203 LEU A C 1
ATOM 1618 O O . LEU A 1 203 ? 9.898 2.224 -11.898 1.00 84.69 203 LEU A O 1
ATOM 1622 N N . LEU A 1 204 ? 11.536 2.877 -10.508 1.00 79.06 204 LEU A N 1
ATOM 1623 C CA . LEU A 1 204 ? 11.014 2.289 -9.284 1.00 79.06 204 LEU A CA 1
ATOM 1624 C C . LEU A 1 204 ? 10.837 3.355 -8.204 1.00 79.06 204 LEU A C 1
ATOM 1626 O O . LEU A 1 204 ? 11.658 4.255 -8.056 1.00 79.06 204 LEU A O 1
ATOM 1630 N N . ARG A 1 205 ? 9.793 3.199 -7.386 1.00 57.19 205 ARG A N 1
ATOM 1631 C CA . ARG A 1 205 ? 9.704 3.837 -6.069 1.00 57.19 205 ARG A CA 1
ATOM 1632 C C . ARG A 1 205 ? 9.876 2.731 -5.019 1.00 57.19 205 ARG A C 1
ATOM 1634 O O . ARG A 1 205 ? 9.045 1.823 -5.008 1.00 57.19 205 ARG A O 1
ATOM 1641 N N . PRO A 1 206 ? 10.895 2.771 -4.145 1.00 47.47 206 PRO A N 1
ATOM 1642 C CA . PRO A 1 206 ? 10.998 1.814 -3.048 1.00 47.47 206 PRO A CA 1
ATOM 1643 C C . PRO A 1 206 ? 9.858 2.046 -2.045 1.00 47.47 206 PRO A C 1
ATOM 1645 O O . PRO A 1 206 ? 9.864 3.067 -1.364 1.00 47.47 206 PRO A O 1
ATOM 1648 N N . ALA A 1 207 ? 8.861 1.147 -1.988 1.00 46.34 207 ALA A N 1
ATOM 1649 C CA . ALA A 1 207 ? 8.062 0.860 -0.783 1.00 46.34 207 ALA A CA 1
ATOM 1650 C C . ALA A 1 207 ? 6.996 -0.251 -0.969 1.00 46.34 207 ALA A C 1
ATOM 1652 O O . ALA A 1 207 ? 6.039 -0.110 -1.726 1.00 46.34 207 ALA A O 1
ATOM 1653 N N . LYS A 1 208 ? 7.138 -1.267 -0.103 1.00 43.31 208 LYS A N 1
ATOM 1654 C CA . LYS A 1 208 ? 6.142 -2.020 0.694 1.00 43.31 208 LYS A CA 1
ATOM 1655 C C . LYS A 1 208 ? 5.324 -3.205 0.147 1.00 43.31 208 LYS A C 1
ATOM 1657 O O . LYS A 1 208 ? 4.919 -3.987 1.001 1.00 43.31 208 LYS A O 1
ATOM 1662 N N . THR A 1 209 ? 5.157 -3.476 -1.153 1.00 53.91 209 THR A N 1
ATOM 1663 C CA . THR A 1 209 ? 4.530 -4.763 -1.570 1.00 53.91 209 THR A CA 1
ATOM 1664 C C . THR A 1 209 ? 5.181 -5.416 -2.794 1.00 53.91 209 THR A C 1
ATOM 1666 O O . THR A 1 209 ? 5.477 -4.769 -3.800 1.00 53.91 209 THR A O 1
ATOM 1669 N N . ARG A 1 210 ? 5.468 -6.721 -2.695 1.00 62.31 210 ARG A N 1
ATOM 1670 C CA . ARG A 1 210 ? 6.341 -7.454 -3.632 1.00 62.31 210 ARG A CA 1
ATOM 1671 C C . ARG A 1 210 ? 5.732 -7.636 -5.025 1.00 62.31 210 ARG A C 1
ATOM 1673 O O . ARG A 1 210 ? 6.482 -7.613 -5.999 1.00 62.31 210 ARG A O 1
ATOM 1680 N N . PHE A 1 211 ? 4.406 -7.752 -5.144 1.00 70.19 211 PHE A N 1
ATOM 1681 C CA . PHE A 1 211 ? 3.749 -7.912 -6.445 1.00 70.19 211 PHE A CA 1
ATOM 1682 C C . PHE A 1 211 ? 3.366 -6.573 -7.063 1.00 70.19 211 PHE A C 1
ATOM 1684 O O . PHE A 1 211 ? 3.654 -6.348 -8.242 1.00 70.19 211 PHE A O 1
ATOM 1691 N N . ALA A 1 212 ? 2.822 -5.634 -6.280 1.00 75.56 212 ALA A N 1
ATOM 1692 C CA . ALA A 1 212 ? 2.509 -4.309 -6.819 1.00 75.56 212 ALA A CA 1
ATOM 1693 C C . ALA A 1 212 ? 3.754 -3.584 -7.359 1.00 75.56 212 ALA A C 1
ATOM 1695 O O . ALA A 1 212 ? 3.666 -2.872 -8.359 1.00 75.56 212 ALA A O 1
ATOM 1696 N N . THR A 1 213 ? 4.935 -3.832 -6.780 1.00 79.62 213 THR A N 1
ATOM 1697 C CA . THR A 1 213 ? 6.208 -3.270 -7.262 1.00 79.62 213 THR A CA 1
ATOM 1698 C C . THR A 1 213 ? 6.495 -3.631 -8.727 1.00 79.62 213 THR A C 1
ATOM 1700 O O . THR A 1 213 ? 6.949 -2.775 -9.492 1.00 79.62 213 THR A O 1
ATOM 1703 N N . ALA A 1 214 ? 6.178 -4.854 -9.168 1.00 82.94 214 ALA A N 1
ATOM 1704 C CA . ALA A 1 214 ? 6.382 -5.272 -10.557 1.00 82.94 214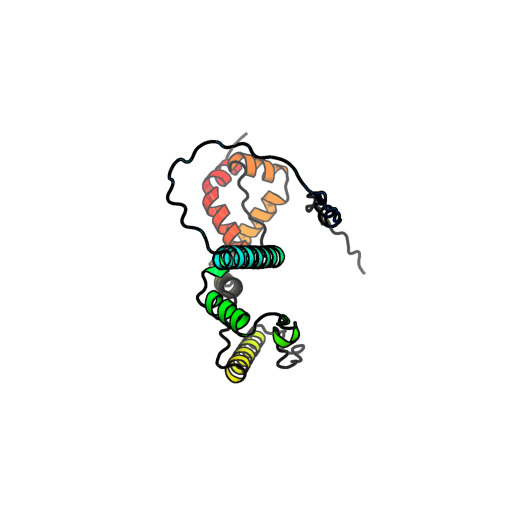 ALA A CA 1
ATOM 1705 C C . ALA A 1 214 ? 5.468 -4.504 -11.530 1.00 82.94 214 ALA A C 1
ATOM 1707 O O . ALA A 1 214 ? 5.918 -4.037 -12.579 1.00 82.94 214 ALA A O 1
ATOM 1708 N N . PHE A 1 215 ? 4.202 -4.304 -11.154 1.00 85.81 215 PHE A N 1
ATOM 1709 C CA . PHE A 1 215 ? 3.245 -3.524 -11.942 1.00 85.81 215 PHE A CA 1
ATOM 1710 C C . PHE A 1 215 ? 3.572 -2.027 -11.947 1.00 85.81 215 PHE A C 1
ATOM 1712 O O . PHE A 1 215 ? 3.462 -1.383 -12.990 1.00 85.81 215 PHE A O 1
ATOM 1719 N N . ILE A 1 216 ? 4.049 -1.475 -10.827 1.00 86.38 216 ILE A N 1
ATOM 1720 C CA . ILE A 1 216 ? 4.527 -0.087 -10.751 1.00 86.38 216 ILE A CA 1
ATOM 1721 C C . ILE A 1 216 ? 5.731 0.105 -11.677 1.00 86.38 216 ILE A C 1
ATOM 1723 O O . ILE A 1 216 ? 5.749 1.056 -12.457 1.00 86.38 216 ILE A O 1
ATOM 1727 N N . THR A 1 217 ? 6.694 -0.823 -11.652 1.00 87.69 217 THR A N 1
ATOM 1728 C CA . THR A 1 217 ? 7.863 -0.802 -12.549 1.00 87.69 217 THR A CA 1
ATOM 1729 C C . THR A 1 217 ? 7.423 -0.800 -14.009 1.00 87.69 217 THR A C 1
ATOM 1731 O O . THR A 1 217 ? 7.873 0.025 -14.804 1.00 87.69 217 THR A O 1
ATOM 1734 N N . LEU A 1 218 ? 6.495 -1.693 -14.367 1.00 89.94 218 LEU A N 1
ATOM 1735 C CA . LEU A 1 218 ? 5.951 -1.766 -15.719 1.00 89.94 218 LEU A CA 1
ATOM 1736 C C . LEU A 1 218 ? 5.240 -0.463 -16.126 1.00 89.94 218 LEU A C 1
ATOM 1738 O O . LEU A 1 218 ? 5.443 0.016 -17.241 1.00 89.94 218 LEU A O 1
ATOM 1742 N N . SER A 1 219 ? 4.457 0.140 -15.226 1.00 89.75 219 SER A N 1
ATOM 1743 C CA . SER A 1 219 ? 3.784 1.423 -15.470 1.00 89.75 219 SER A CA 1
ATOM 1744 C C . SER A 1 219 ? 4.784 2.547 -15.736 1.00 89.75 219 SER A C 1
ATOM 1746 O O . SER A 1 219 ? 4.636 3.300 -16.698 1.00 89.75 219 SER A O 1
ATOM 1748 N N . ARG A 1 220 ? 5.853 2.642 -14.937 1.00 90.25 220 ARG A N 1
ATOM 1749 C CA . ARG A 1 220 ? 6.895 3.664 -15.122 1.00 90.25 220 ARG A CA 1
ATOM 1750 C C . ARG A 1 220 ? 7.695 3.458 -16.399 1.00 90.25 220 ARG A C 1
ATOM 1752 O O . ARG A 1 220 ? 7.953 4.424 -17.115 1.00 90.25 220 ARG A O 1
ATOM 1759 N N . LEU A 1 221 ? 8.025 2.212 -16.734 1.00 91.38 221 LEU A N 1
ATOM 1760 C CA . LEU A 1 221 ? 8.632 1.870 -18.022 1.00 91.38 221 LEU A CA 1
ATOM 1761 C C . LEU A 1 221 ? 7.738 2.286 -19.195 1.00 91.38 221 LEU A C 1
ATOM 1763 O O . LEU A 1 221 ? 8.241 2.775 -20.206 1.00 91.38 221 LEU A O 1
ATOM 1767 N N . HIS A 1 222 ? 6.420 2.123 -19.065 1.00 92.50 222 HIS A N 1
ATOM 1768 C CA . HIS A 1 222 ? 5.468 2.557 -20.080 1.00 92.50 222 HIS A CA 1
ATOM 1769 C C . HIS A 1 222 ? 5.420 4.089 -20.210 1.00 92.50 222 HIS A C 1
ATOM 1771 O O . HIS A 1 222 ? 5.514 4.607 -21.322 1.00 92.50 222 HIS A O 1
ATOM 1777 N N . GLU A 1 223 ? 5.357 4.820 -19.094 1.00 92.56 223 GLU A N 1
ATOM 1778 C CA . GLU A 1 223 ? 5.396 6.292 -19.075 1.00 92.56 223 GLU A CA 1
ATOM 1779 C C . GLU A 1 223 ? 6.695 6.856 -19.672 1.00 92.56 223 GLU A C 1
ATOM 1781 O O . GLU A 1 223 ? 6.670 7.836 -20.414 1.00 92.56 223 GLU A O 1
ATOM 1786 N N . GLN A 1 224 ? 7.840 6.236 -19.369 1.00 92.31 224 GLN A N 1
ATOM 1787 C CA . GLN A 1 224 ? 9.160 6.666 -19.845 1.00 92.31 224 GLN A CA 1
ATOM 1788 C C . GLN A 1 224 ? 9.577 6.015 -21.170 1.00 92.31 224 GLN A C 1
ATOM 1790 O O . GLN A 1 224 ? 10.690 6.242 -21.643 1.00 92.31 224 GLN A O 1
ATOM 1795 N N . LYS A 1 225 ? 8.693 5.246 -21.816 1.00 93.00 225 LYS A N 1
ATOM 1796 C CA . LYS A 1 225 ? 8.992 4.451 -23.018 1.00 93.00 225 LYS A CA 1
ATOM 1797 C C . LYS A 1 225 ? 9.709 5.241 -24.110 1.00 93.00 225 LYS A C 1
ATOM 1799 O O . LYS A 1 225 ? 10.660 4.741 -24.705 1.00 93.00 225 LYS A O 1
ATOM 1804 N N . ASN A 1 226 ? 9.257 6.463 -24.388 1.00 94.00 226 ASN A N 1
ATOM 1805 C CA . ASN A 1 226 ? 9.845 7.292 -25.441 1.00 94.00 226 ASN A CA 1
ATOM 1806 C C . ASN A 1 226 ? 11.248 7.789 -25.065 1.00 94.00 226 ASN A C 1
ATOM 1808 O O . ASN A 1 226 ? 12.130 7.805 -25.918 1.00 94.00 226 ASN A O 1
ATOM 1812 N N . ASN A 1 227 ? 11.469 8.138 -23.798 1.00 93.06 227 ASN A N 1
ATOM 1813 C CA . ASN A 1 227 ? 12.766 8.592 -23.294 1.00 93.06 227 ASN A CA 1
ATOM 1814 C C . ASN A 1 227 ? 13.778 7.444 -23.259 1.00 93.06 227 ASN A C 1
ATOM 1816 O O . ASN A 1 227 ? 14.891 7.589 -23.754 1.00 93.06 227 ASN A O 1
ATOM 1820 N N . LEU A 1 228 ? 13.357 6.273 -22.776 1.00 92.12 228 LEU A N 1
ATOM 1821 C CA . LEU A 1 228 ? 14.184 5.066 -22.778 1.00 92.12 228 LEU A CA 1
ATOM 1822 C C . LEU A 1 228 ? 14.536 4.631 -24.201 1.00 92.12 228 LEU A C 1
ATOM 1824 O O . LEU A 1 228 ? 15.679 4.287 -24.467 1.00 92.12 228 LEU A O 1
ATOM 1828 N N . ARG A 1 229 ? 13.589 4.693 -25.148 1.00 93.00 229 ARG A N 1
ATOM 1829 C CA . ARG A 1 229 ? 13.892 4.422 -26.562 1.00 93.00 229 ARG A CA 1
ATOM 1830 C C . ARG A 1 229 ? 14.959 5.366 -27.098 1.00 93.00 229 ARG A C 1
ATOM 1832 O O . ARG A 1 229 ? 15.913 4.879 -27.684 1.00 93.00 229 ARG A O 1
ATOM 1839 N N . LYS A 1 230 ? 14.826 6.673 -26.847 1.00 93.12 230 LYS A N 1
ATOM 1840 C CA . LYS A 1 230 ? 15.832 7.666 -27.252 1.00 93.12 230 LYS A CA 1
ATOM 1841 C C . LYS A 1 230 ? 17.207 7.356 -26.669 1.00 93.12 230 LYS A C 1
ATOM 1843 O O . LYS A 1 230 ? 18.165 7.400 -27.421 1.00 93.12 230 LYS A O 1
ATOM 1848 N N . MET A 1 231 ? 17.280 6.974 -25.394 1.00 92.88 231 MET A N 1
ATOM 1849 C CA . MET A 1 231 ? 18.530 6.578 -24.734 1.00 92.88 231 MET A CA 1
ATOM 1850 C C . MET A 1 231 ? 19.226 5.400 -25.436 1.00 92.88 231 MET A C 1
ATOM 1852 O O . MET A 1 231 ? 20.446 5.363 -25.502 1.00 92.88 231 MET A O 1
ATOM 1856 N N . PHE A 1 232 ? 18.471 4.428 -25.958 1.00 86.56 232 PHE A N 1
ATOM 1857 C CA . PHE A 1 232 ? 19.047 3.266 -26.650 1.00 86.56 232 PHE A CA 1
ATOM 1858 C C . PHE A 1 232 ? 19.318 3.497 -28.141 1.00 86.56 232 PHE A C 1
ATOM 1860 O O . PHE A 1 232 ? 20.061 2.728 -28.744 1.00 86.56 232 PHE A O 1
ATOM 1867 N N . THR A 1 233 ? 18.690 4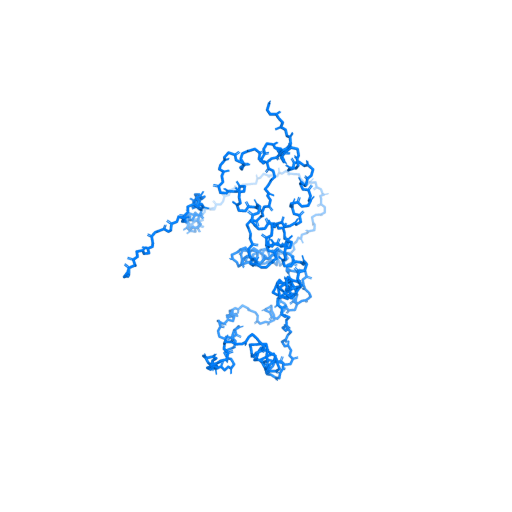.502 -28.753 1.00 88.81 233 THR A N 1
ATOM 1868 C CA . THR A 1 233 ? 18.856 4.816 -30.182 1.00 88.81 233 THR A CA 1
ATOM 1869 C C . THR A 1 233 ? 19.704 6.056 -30.436 1.00 88.81 233 THR A C 1
ATOM 1871 O O . THR A 1 233 ? 19.952 6.372 -31.595 1.00 88.81 233 THR A O 1
ATOM 1874 N N . SER A 1 234 ? 20.100 6.795 -29.398 1.00 81.56 234 SER A N 1
ATOM 1875 C CA . SER A 1 234 ? 21.040 7.898 -29.542 1.00 81.56 234 SER A CA 1
ATOM 1876 C C . SER A 1 234 ? 22.405 7.322 -29.887 1.00 81.56 234 SER A C 1
ATOM 1878 O O . SER A 1 234 ? 23.023 6.640 -29.073 1.00 81.56 234 SER A O 1
ATOM 1880 N N . SER A 1 235 ? 22.854 7.574 -31.109 1.00 64.75 235 SER A N 1
ATOM 1881 C CA . SER A 1 235 ? 24.277 7.602 -31.414 1.00 64.75 235 SER A CA 1
ATOM 1882 C C . SER A 1 235 ? 24.862 8.807 -30.684 1.00 64.75 235 SER A C 1
ATOM 1884 O O . SER A 1 235 ? 24.368 9.917 -30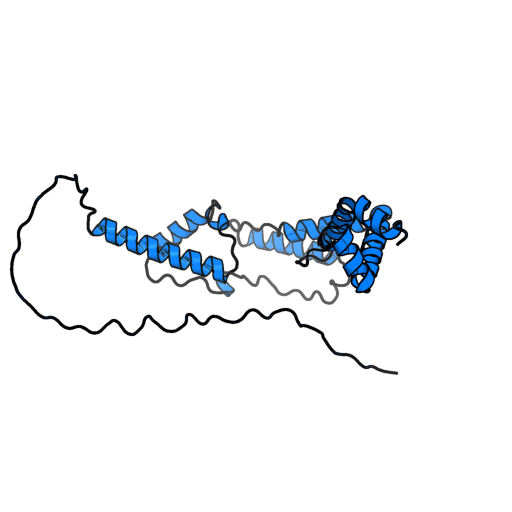.903 1.00 64.75 235 SER A O 1
ATOM 1886 N N . ASP A 1 236 ? 25.817 8.562 -29.787 1.00 54.72 236 ASP A N 1
ATOM 1887 C CA . ASP A 1 236 ? 26.677 9.616 -29.233 1.00 54.72 236 ASP A CA 1
ATOM 1888 C C . ASP A 1 236 ? 27.262 10.498 -30.352 1.00 54.72 236 ASP A C 1
ATOM 1890 O O . ASP A 1 236 ? 27.581 9.949 -31.438 1.00 54.72 236 ASP A O 1
#

Solvent-accessible surface area (backbone atoms only — not comparable to full-atom values): 15311 Å² total; per-residue (Å²): 133,85,89,87,79,88,82,88,85,89,80,86,87,86,77,82,86,82,83,87,81,86,88,87,86,83,86,85,80,90,80,91,84,81,89,86,88,89,80,90,82,82,92,74,94,66,90,71,77,77,72,50,71,68,56,54,52,52,49,52,53,48,51,55,51,52,49,54,52,52,51,51,30,59,77,68,70,47,64,81,70,58,71,72,40,84,66,40,59,59,51,53,50,53,52,58,71,72,37,92,83,73,73,77,78,48,70,66,76,74,44,75,87,85,77,90,76,92,46,84,86,43,73,84,40,72,69,56,51,50,58,50,51,53,56,51,51,54,54,46,45,70,78,33,83,85,62,89,80,71,80,55,66,70,57,54,51,35,53,55,44,45,61,56,42,66,40,70,74,48,32,56,49,42,54,51,42,52,51,53,49,52,58,33,67,76,30,68,69,50,37,52,49,46,26,64,54,52,71,68,52,70,54,65,77,98,77,96,49,84,48,50,49,48,56,48,31,43,51,36,47,59,74,40,40,69,35,54,48,47,64,74,66,56,78,129

Foldseek 3Di:
DDDDDDDDDPDDDDDDDPDPDDDDDPPDDDDDDDDDDDDDDDDDDDPPPPCPPVNVVVVVVVVVVVVVVVVVCVVVVNPPCVCVDPVNVVVVVVDVVVPPPDDDDDPCRVDPDPDDDPCVVPVVDPVSVVVVVVVVVVVCCVVCVPDDDDDPPVVVVLVVLVVVCPPPVNVVLLVVLVVVLCVQVVDPVSVVLLCVLVVNDRLFDDDDHDRVRSVSSSVSCVVCVVSVVCSVPDDD

Radius of gyration: 30.06 Å; Cα contacts (8 Å, |Δi|>4): 76; chains: 1; bounding box: 52×85×79 Å

Sequence (236 aa):
MNMGSEEVNEALFGLEDEDFGEEINSRTNVTNISNGEMVVQNQRSGKMNQTTINDANKKEARERACMLITRWMYEAVIPFNAVTYPSFQPMIEAIGQYGVGMKGPTFHEGTMFMQSIDASSMIKMGEKMFELLDKWVELLELKRPHLYWTPCAAHCLDLMLEDNGKLPNIKRTLERAISLNGYIYNRSGLLNMMRLFTGQRELLRPAKTRFATAFITLSRLHEQKNNLRKMFTSSD

Organism: Vitis vinifera (NCBI:txid29760)

Mean predicted aligned error: 19.4 Å

Secondary structure (DSSP, 8-state):
-----------------------SSS--------------------------HHHHHHHHHHHHHHHHHHHHHHHTT--GGGGGSTTHHHHHHHHHHH-TTPPPPPHHHHS--------TTTTTSHHHHHHHHHHHHHHHHHH-TT------HHHHHHHHHHHHHTSHHHHHHHHHHHHHHHHHHT-HHHHHHHHHHHTS--S----S-TTHHHHHHHHHHHHTHHHHHHHHH---

InterPro domains:
  IPR007021 Domain of unknown function DUF659 [PF04937] (138-177)
  IPR012337 Ribonuclease H-like superfamily [SSF53098] (112-235)